Protein AF-A0A6P6RDQ2-F1 (afdb_monomer_lite)

pLDDT: mean 84.42, std 18.78, range [29.44, 98.62]

InterPro domains:
  IPR000048 IQ motif, EF-hand binding site [PF00612] (261-278)
  IPR000048 IQ motif, EF-hand binding site [SM00015] (259-281)
  IPR042618 Dynein regulatory complex protein 9 [PTHR14871] (21-301)

Secondary structure (DSSP, 8-state):
--SSHHHHHHHHHHHHHHHHHHHHHHT-HHHHHHHHHHHHHHHHHHHHHHHHHHHHS--HHHHHHHHHHHHHHHHHHHHHHHHHHHHHHHHHHHHHHHHHHHHHHHHHHHHHHHHHHHHHHHHHHHHHHHHHHHHHHHHHHHHHHHHHHHHHHHHHHHHHHHHHHHHHHHHHHHHHHHHHHHHHHHHHHHHHHHHHHHHHHHHHHHHHHHHHHHHHHHHHHHHHHHHHHHHHHHHHHHHHHHHHHHHHHHHHHHHHHHHHHHHHHHHHHHHHHHHHHTT----------------------

Foldseek 3Di:
DPDPPVVVVVVVVVVVVVVVVVVVVCPDPVNVVVVVVVVVLVVVLVVVQVCCCVPPVDNVSNVVSVVVVVVVVVVVVVVVVVVVVVVVVVVVVVVVVVVVVVVVVVVVVVVVVVVVVVVVVVVVCVVVVVVVVVVVVVVVVVVVVVVVVVVVVVVVVVVVVVVVVVVVVVVVVVVVVVVVVVVVVVVVVVVVVVVVVVVVVVVVVVVVVVVVVVVVVVVVVVVVVVVVVVVVVVVVVVVVVVVVVVVVVVVVVVVVVVVVVVVVVVVVVVVVVCCVVVVVDDDDDDDDDDDDDDDDDDDDD

Sequence (301 aa):
MAGSSFSDFTGELHQSQKQLSIQERLFTPDNLAKVQKDRQFVSDVINGLMVDLQEKNSFQSLFSAVEEQRKKKAQLLDIINREEEGRLRIKALQKELLDIHKQKTEECVRLEELVAYLRDQVQDIRVRSNRQGKFVNSCAEQLVCQGLKVNSQKEKELEDEVGILQERTEEEKNVHNELETFLKRQHANLQEKLQFWIQRYEKDMEKKEQEITALQNKRNVSQARIQELSKKCRDMQEVIIEDRTEKEHLRAQLEKEQKERDAATKIQAWWRGTLVRKGLGSPKKDKSKSKGGKKGKKKKK

Radius of gyration: 109.8 Å; chains: 1; bounding box: 174×71×303 Å

Structure (mmCIF, N/CA/C/O backbone):
data_AF-A0A6P6RDQ2-F1
#
_entry.id   AF-A0A6P6RDQ2-F1
#
loop_
_atom_site.group_PDB
_atom_site.id
_atom_site.type_symbol
_atom_site.label_atom_id
_atom_site.label_alt_id
_atom_site.label_comp_id
_atom_site.label_asym_id
_atom_site.label_entity_id
_atom_site.label_seq_id
_atom_site.pdbx_PDB_ins_code
_atom_site.Cartn_x
_atom_site.Cartn_y
_atom_site.Cartn_z
_atom_site.occupancy
_atom_site.B_iso_or_equiv
_atom_site.auth_seq_id
_atom_site.auth_comp_id
_atom_site.auth_asym_id
_atom_site.auth_atom_id
_atom_site.pdbx_PDB_model_num
ATOM 1 N N . MET A 1 1 ? -39.349 -35.139 134.439 1.00 51.69 1 MET A N 1
ATOM 2 C CA . MET A 1 1 ? -40.248 -34.027 134.826 1.00 51.69 1 MET A CA 1
ATOM 3 C C . MET A 1 1 ? -39.787 -32.777 134.079 1.00 51.69 1 MET A C 1
ATOM 5 O O . MET A 1 1 ? -38.584 -32.578 134.038 1.00 51.69 1 MET A O 1
ATOM 9 N N . ALA A 1 2 ? -40.714 -31.993 133.506 1.00 52.59 2 ALA A N 1
ATOM 10 C CA . ALA A 1 2 ? -40.523 -30.721 132.768 1.00 52.59 2 ALA A CA 1
ATOM 11 C C . ALA A 1 2 ? -40.389 -30.747 131.220 1.00 52.59 2 ALA A C 1
ATOM 13 O O . ALA A 1 2 ? -39.827 -29.821 130.650 1.00 52.59 2 ALA A O 1
ATOM 14 N N . GLY A 1 3 ? -40.944 -31.753 130.522 1.00 54.16 3 GLY A N 1
ATOM 15 C CA . GLY A 1 3 ? -40.964 -31.796 129.042 1.00 54.16 3 GLY A CA 1
ATOM 16 C C . GLY A 1 3 ? -42.338 -31.662 128.361 1.00 54.16 3 GLY A C 1
ATOM 17 O O . GLY A 1 3 ? -42.375 -31.331 127.184 1.00 54.16 3 GLY A O 1
ATOM 18 N N . SER A 1 4 ? -43.463 -31.885 129.060 1.00 55.62 4 SER A N 1
ATOM 19 C CA . SER A 1 4 ? -44.810 -31.856 128.444 1.00 55.62 4 SER A CA 1
ATOM 20 C C . SER A 1 4 ? -45.641 -30.608 128.766 1.00 55.62 4 SER A C 1
ATOM 22 O O . SER A 1 4 ? -46.695 -30.421 128.182 1.00 55.62 4 SER A O 1
ATOM 24 N N . SER A 1 5 ? -45.179 -29.725 129.658 1.00 57.06 5 SER A N 1
ATOM 25 C CA . SER A 1 5 ? -45.936 -28.521 130.051 1.00 57.06 5 SER A CA 1
ATOM 26 C C . SER A 1 5 ? -45.752 -27.330 129.096 1.00 57.06 5 SER A C 1
ATOM 28 O O . SER A 1 5 ? -46.504 -26.366 129.184 1.00 57.06 5 SER A O 1
ATOM 30 N N . PHE A 1 6 ? -44.752 -27.357 128.205 1.00 56.28 6 PHE A N 1
ATOM 31 C CA . PHE A 1 6 ? -44.416 -26.221 127.328 1.00 56.28 6 PHE A CA 1
ATOM 32 C C . PHE A 1 6 ? -45.023 -26.344 125.915 1.00 56.28 6 PHE A C 1
ATOM 34 O O . PHE A 1 6 ? -45.278 -25.340 125.247 1.00 56.28 6 PHE A O 1
ATOM 41 N N . SER A 1 7 ? -45.306 -27.572 125.464 1.00 58.78 7 SER A N 1
ATOM 42 C CA . SER A 1 7 ? -46.035 -27.841 124.215 1.00 58.78 7 SER A CA 1
ATOM 43 C C . SER A 1 7 ? -47.521 -27.487 124.319 1.00 58.78 7 SER A C 1
ATOM 45 O O . SER A 1 7 ? -48.082 -26.953 123.367 1.00 58.78 7 SER A O 1
ATOM 47 N N . ASP A 1 8 ? -48.138 -27.700 125.484 1.00 59.09 8 ASP A N 1
ATOM 48 C CA . ASP A 1 8 ? -49.543 -27.333 125.712 1.00 59.09 8 ASP A CA 1
ATOM 49 C C . ASP A 1 8 ? -49.728 -25.805 125.726 1.00 59.09 8 ASP A C 1
ATOM 51 O O . ASP A 1 8 ? -50.633 -25.279 125.081 1.00 59.09 8 ASP A O 1
ATOM 55 N N . PHE A 1 9 ? -48.790 -25.062 126.323 1.00 58.50 9 PHE A N 1
ATOM 56 C CA . PHE A 1 9 ? -48.846 -23.595 126.384 1.00 58.50 9 PHE A CA 1
ATOM 57 C C . PHE A 1 9 ? -48.678 -22.915 125.008 1.00 58.50 9 PHE A C 1
ATOM 59 O O . PHE A 1 9 ? -49.261 -21.867 124.731 1.00 58.50 9 PHE A O 1
ATOM 66 N N . THR A 1 10 ? -47.896 -23.515 124.106 1.00 61.25 10 THR A N 1
ATOM 67 C CA . THR A 1 10 ? -47.693 -22.995 122.740 1.00 61.25 10 THR A CA 1
ATOM 68 C C . THR A 1 10 ? -48.858 -23.327 121.801 1.00 61.25 10 THR A C 1
ATOM 70 O O . THR A 1 10 ? -49.176 -22.520 120.921 1.00 61.25 10 THR A O 1
ATOM 73 N N . GLY A 1 11 ? -49.539 -24.457 122.024 1.00 64.69 11 GLY A N 1
ATOM 74 C CA . GLY A 1 11 ? -50.805 -24.800 121.370 1.00 64.69 11 GLY A CA 1
ATOM 75 C C . GLY A 1 11 ? -51.948 -23.861 121.767 1.00 64.69 11 GLY A C 1
ATOM 76 O O . GLY A 1 11 ? -52.658 -23.359 120.892 1.00 64.69 11 GLY A O 1
ATOM 77 N N . GLU A 1 12 ? -52.067 -23.539 123.058 1.00 64.94 12 GLU A N 1
ATOM 78 C CA . GLU A 1 12 ? -53.056 -22.579 123.567 1.00 64.94 12 GLU A CA 1
ATOM 79 C C . GLU A 1 12 ? -52.831 -21.163 123.013 1.00 64.94 12 GLU A C 1
ATOM 81 O O . GLU A 1 12 ? -53.784 -20.510 122.584 1.00 64.94 12 GLU A O 1
ATOM 86 N N . LEU A 1 13 ? -51.577 -20.702 122.915 1.00 62.97 13 LEU A N 1
ATOM 87 C CA . LEU A 1 13 ? -51.250 -19.388 122.346 1.00 62.97 13 LEU A CA 1
ATOM 88 C C . LEU A 1 13 ? -51.614 -19.287 120.851 1.00 62.97 13 LEU A C 1
ATOM 90 O O . LEU A 1 13 ? -52.208 -18.296 120.424 1.00 62.97 13 LEU A O 1
ATOM 94 N N . HIS A 1 14 ? -51.313 -20.320 120.052 1.00 60.84 14 HIS A N 1
ATOM 95 C CA . HIS A 1 14 ? -51.695 -20.368 118.633 1.00 60.84 14 HIS A CA 1
ATOM 96 C C . HIS A 1 14 ? -53.212 -20.431 118.447 1.00 60.84 14 HIS A C 1
ATOM 98 O O . HIS A 1 14 ? -53.744 -19.809 117.527 1.00 60.84 14 HIS A O 1
ATOM 104 N N . GLN A 1 15 ? -53.922 -21.153 119.315 1.00 64.00 15 GLN A N 1
ATOM 105 C CA . GLN A 1 15 ? -55.381 -21.206 119.297 1.00 64.00 15 GLN A CA 1
ATOM 106 C C . GLN A 1 15 ? -55.986 -19.838 119.644 1.00 64.00 15 GLN A C 1
ATOM 108 O O . GLN A 1 15 ? -56.902 -19.389 118.955 1.00 64.00 15 GLN A O 1
ATOM 113 N N . SER A 1 16 ? -55.401 -19.134 120.613 1.00 64.25 16 SER A N 1
ATOM 114 C CA . SER A 1 16 ? -55.794 -17.778 121.011 1.00 64.25 16 SER A CA 1
ATOM 115 C C . SER A 1 16 ? -55.519 -16.737 119.913 1.00 64.25 16 SER A C 1
ATOM 117 O O . SER A 1 16 ? -56.368 -15.906 119.602 1.00 64.25 16 SER A O 1
ATOM 119 N N . GLN A 1 17 ? -54.383 -16.826 119.213 1.00 62.66 17 GLN A N 1
ATOM 120 C CA . GLN A 1 17 ? -54.054 -15.932 118.093 1.00 62.66 17 GLN A CA 1
ATOM 121 C C . GLN A 1 17 ? -54.927 -16.192 116.850 1.00 62.66 17 GLN A C 1
ATOM 123 O O . GLN A 1 17 ? -55.337 -15.266 116.141 1.00 62.66 17 GLN A O 1
ATOM 128 N N . LYS A 1 18 ? -55.287 -17.458 116.599 1.00 63.16 18 LYS A N 1
ATOM 129 C CA . LYS A 1 18 ? -56.268 -17.825 115.567 1.00 63.16 18 LYS A CA 1
ATOM 130 C C . LYS A 1 18 ? -57.661 -17.296 115.922 1.00 63.16 18 LYS A C 1
ATOM 132 O O . LYS A 1 18 ? -58.360 -16.811 115.043 1.00 63.16 18 LYS A O 1
ATOM 137 N N . GLN A 1 19 ? -58.044 -17.328 117.196 1.00 61.28 19 GLN A N 1
ATOM 138 C CA . GLN A 1 19 ? -59.295 -16.728 117.668 1.00 61.28 19 GLN A CA 1
ATOM 139 C C . GLN A 1 19 ? -59.299 -15.197 117.533 1.00 61.28 19 GLN A C 1
ATOM 141 O O . GLN A 1 19 ? -60.288 -14.651 117.046 1.00 61.28 19 GLN A O 1
ATOM 146 N N . LEU A 1 20 ? -58.195 -14.516 117.855 1.00 60.16 20 LEU A N 1
ATOM 147 C CA . LEU A 1 20 ? -58.047 -13.064 117.680 1.00 60.16 20 LEU A CA 1
ATOM 148 C C . LEU A 1 20 ? -58.135 -12.641 116.209 1.00 60.16 20 LEU A C 1
ATOM 150 O O . LEU A 1 20 ? -58.894 -11.739 115.879 1.00 60.16 20 LEU A O 1
ATOM 154 N N . SER A 1 21 ? -57.449 -13.338 115.300 1.00 59.91 21 SER A N 1
ATOM 155 C CA . SER A 1 21 ? -57.526 -13.042 113.856 1.00 59.91 21 SER A CA 1
ATOM 156 C C . SER A 1 21 ? -58.909 -13.319 113.248 1.00 59.91 21 SER A C 1
ATOM 158 O O . SER A 1 21 ? -59.333 -12.647 112.303 1.00 59.91 21 SER A O 1
ATOM 160 N N . ILE A 1 22 ? -59.650 -14.288 113.799 1.00 61.69 22 ILE A N 1
ATOM 161 C CA . ILE A 1 22 ? -61.058 -14.514 113.455 1.00 61.69 22 ILE A CA 1
ATOM 162 C C . ILE A 1 22 ? -61.919 -13.362 113.985 1.00 61.69 22 ILE A C 1
ATOM 164 O O . ILE A 1 22 ? -62.750 -12.850 113.238 1.00 61.69 22 ILE A O 1
ATOM 168 N N . GLN A 1 23 ? -61.699 -12.910 115.223 1.00 61.53 23 GLN A N 1
ATOM 169 C CA . GLN A 1 23 ? -62.390 -11.741 115.771 1.00 61.53 23 GLN A CA 1
ATOM 170 C C . GLN A 1 23 ? -62.112 -10.478 114.945 1.00 61.53 23 GLN A C 1
ATOM 172 O O . GLN A 1 23 ? -63.054 -9.805 114.541 1.00 61.53 23 GLN A O 1
ATOM 177 N N . GLU A 1 24 ? -60.860 -10.189 114.600 1.00 61.62 24 GLU A N 1
ATOM 178 C CA . GLU A 1 24 ? -60.485 -9.022 113.790 1.00 61.62 24 GLU A CA 1
ATOM 179 C C . GLU A 1 24 ? -61.154 -9.026 112.408 1.00 61.62 24 GLU A C 1
ATOM 181 O O . GLU A 1 24 ? -61.639 -7.992 111.948 1.00 61.62 24 GLU A O 1
ATOM 186 N N . ARG A 1 25 ? -61.269 -10.194 111.758 1.00 61.38 25 ARG A N 1
ATOM 187 C CA . ARG A 1 25 ? -62.019 -10.327 110.496 1.00 61.38 25 ARG A CA 1
ATOM 188 C C . ARG A 1 25 ? -63.518 -10.098 110.674 1.00 61.38 25 ARG A C 1
ATOM 190 O O . ARG A 1 25 ? -64.147 -9.520 109.787 1.00 61.38 25 ARG A O 1
ATOM 197 N N . LEU A 1 26 ? -64.098 -10.535 111.791 1.00 60.88 26 LEU A N 1
ATOM 198 C CA . LEU A 1 26 ? -65.519 -10.342 112.095 1.00 60.88 26 LEU A CA 1
ATOM 199 C C . LEU A 1 26 ? -65.862 -8.868 112.377 1.00 60.88 26 LEU A C 1
ATOM 201 O O . LEU A 1 26 ? -66.973 -8.448 112.063 1.00 60.88 26 LEU A O 1
ATOM 205 N N . PHE A 1 27 ? -64.910 -8.076 112.883 1.00 63.00 27 PHE A N 1
ATOM 206 C CA . PHE A 1 27 ? -65.090 -6.657 113.226 1.00 63.00 27 PHE A CA 1
ATOM 207 C C . PHE A 1 27 ? -64.575 -5.666 112.169 1.00 63.00 27 PHE A C 1
ATOM 209 O O . PHE A 1 27 ? -64.337 -4.498 112.474 1.00 63.00 27 PHE A O 1
ATOM 216 N N . THR A 1 28 ? -64.425 -6.082 110.909 1.00 74.00 28 THR A N 1
ATOM 217 C CA . THR A 1 28 ? -64.143 -5.117 109.834 1.00 74.00 28 THR A CA 1
ATOM 218 C C . THR A 1 28 ? -65.355 -4.201 109.604 1.00 74.00 28 THR A C 1
ATOM 220 O O . THR A 1 28 ? -66.497 -4.667 109.679 1.00 74.00 28 THR A O 1
ATOM 223 N N . PRO A 1 29 ? -65.150 -2.900 109.317 1.00 71.00 29 PRO A N 1
ATOM 224 C CA . PRO A 1 29 ? -66.244 -1.943 109.129 1.00 71.00 29 PRO A CA 1
ATOM 225 C C . PRO A 1 29 ? -67.216 -2.365 108.016 1.00 71.00 29 PRO A C 1
ATOM 227 O O . PRO A 1 29 ? -68.418 -2.152 108.153 1.00 71.00 29 PRO A O 1
ATOM 230 N N . ASP A 1 30 ? -66.732 -3.049 106.975 1.00 72.06 30 ASP A N 1
ATOM 231 C CA . ASP A 1 30 ? -67.571 -3.605 105.907 1.00 72.06 30 ASP A CA 1
ATOM 232 C C . ASP A 1 30 ? -68.436 -4.781 106.377 1.00 72.06 30 ASP A C 1
ATOM 234 O O . ASP A 1 30 ? -69.616 -4.861 106.026 1.00 72.06 30 ASP A O 1
ATOM 238 N N . ASN A 1 31 ? -67.894 -5.675 107.213 1.00 76.44 31 ASN A N 1
ATOM 239 C CA . ASN A 1 31 ? -68.664 -6.780 107.785 1.00 76.44 31 ASN A CA 1
ATOM 240 C C . ASN A 1 31 ? -69.699 -6.272 108.791 1.00 76.44 31 ASN A C 1
ATOM 242 O O . ASN A 1 31 ? -70.841 -6.724 108.763 1.00 76.44 31 ASN A O 1
ATOM 246 N N . LEU A 1 32 ? -69.345 -5.283 109.615 1.00 78.19 32 LEU A N 1
ATOM 247 C CA . LEU A 1 32 ? -70.279 -4.595 110.510 1.00 78.19 32 LEU A CA 1
ATOM 248 C C . LEU A 1 32 ? -71.390 -3.881 109.723 1.00 78.19 32 LEU A C 1
ATOM 250 O O . LEU A 1 32 ? -72.565 -4.020 110.061 1.00 78.19 32 LEU A O 1
ATOM 254 N N . ALA A 1 33 ? -71.052 -3.184 108.633 1.00 79.50 33 ALA A N 1
ATOM 255 C CA . ALA A 1 33 ? -72.026 -2.534 107.756 1.00 79.50 33 ALA A CA 1
ATOM 256 C C . ALA A 1 33 ? -72.939 -3.545 107.046 1.00 79.50 33 ALA A C 1
ATOM 258 O O . ALA A 1 33 ? -74.139 -3.305 106.911 1.00 79.50 33 ALA A O 1
ATOM 259 N N . LYS A 1 34 ? -72.399 -4.691 106.615 1.00 84.00 34 LYS A N 1
ATOM 260 C CA . LYS A 1 34 ? -73.178 -5.797 106.050 1.00 84.00 34 LYS A CA 1
ATOM 261 C C . LYS A 1 34 ? -74.125 -6.395 107.088 1.00 84.00 34 LYS A C 1
ATOM 263 O 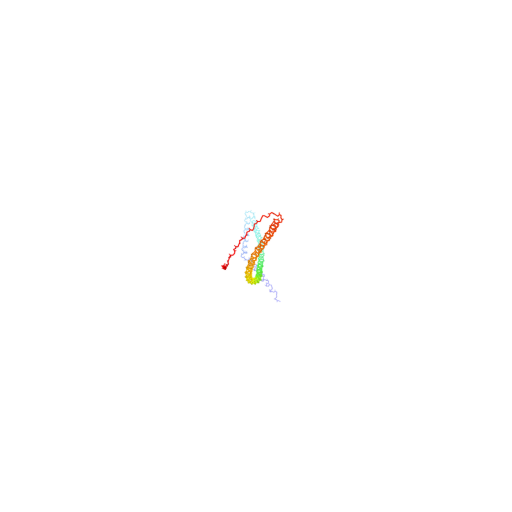O . LYS A 1 34 ? -75.303 -6.538 106.796 1.00 84.00 34 LYS A O 1
ATOM 268 N N . VAL A 1 35 ? -73.646 -6.687 108.296 1.00 82.38 35 VAL A N 1
ATOM 269 C CA . VAL A 1 35 ? -74.471 -7.227 109.391 1.00 82.38 35 VAL A CA 1
ATOM 270 C C . VAL A 1 35 ? -75.576 -6.244 109.780 1.00 82.38 35 VAL A C 1
ATOM 272 O O . VAL A 1 35 ? -76.710 -6.663 109.990 1.00 82.38 35 VAL A O 1
ATOM 275 N N . GLN A 1 36 ? -75.290 -4.939 109.814 1.00 83.31 36 GLN A N 1
ATOM 276 C CA . GLN A 1 36 ? -76.304 -3.916 110.070 1.00 83.31 36 GLN A CA 1
ATOM 277 C C . GLN A 1 36 ? -77.348 -3.846 108.944 1.00 83.31 36 GLN A C 1
ATOM 279 O O . GLN A 1 36 ? -78.538 -3.745 109.235 1.00 83.31 36 GLN A O 1
ATOM 284 N N . LYS A 1 37 ? -76.934 -3.947 107.673 1.00 83.81 37 LYS A N 1
ATOM 285 C CA . LYS A 1 37 ? -77.850 -4.023 106.518 1.00 83.81 37 LYS A CA 1
ATOM 286 C C . LYS A 1 37 ? -78.691 -5.299 106.533 1.00 83.81 37 LYS A C 1
ATOM 288 O O . LYS A 1 37 ? -79.891 -5.218 106.309 1.00 83.81 37 LYS A O 1
ATOM 293 N N . ASP A 1 38 ? -78.087 -6.445 106.838 1.00 83.50 38 ASP A N 1
ATOM 294 C CA . ASP A 1 38 ? -78.770 -7.737 106.947 1.00 83.50 38 ASP A CA 1
ATOM 295 C C . ASP A 1 38 ? -79.785 -7.703 108.108 1.00 83.50 38 ASP A C 1
ATOM 297 O O . ASP A 1 38 ? -80.920 -8.150 107.958 1.00 83.50 38 ASP A O 1
ATOM 301 N N . ARG A 1 39 ? -79.420 -7.095 109.248 1.00 82.62 39 ARG A N 1
ATOM 302 C CA . ARG A 1 39 ? -80.319 -6.880 110.394 1.00 82.62 39 ARG A CA 1
ATOM 303 C C .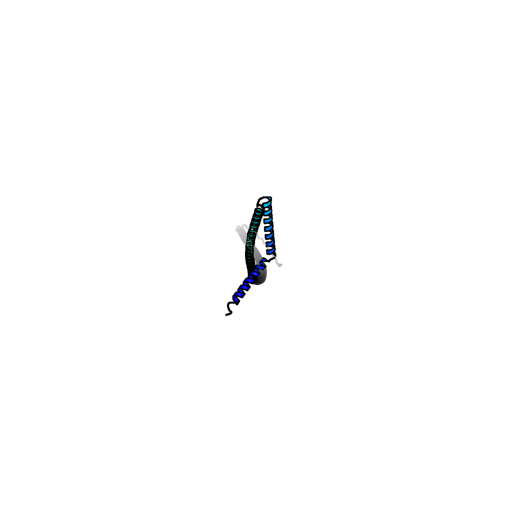 ARG A 1 39 ? -81.478 -5.951 110.045 1.00 82.62 39 ARG A C 1
ATOM 305 O O . ARG A 1 39 ? -82.612 -6.258 110.405 1.00 82.62 39 ARG A O 1
ATOM 312 N N . GLN A 1 40 ? -81.203 -4.837 109.367 1.00 83.31 40 GLN A N 1
ATOM 313 C CA . GLN A 1 40 ? -82.237 -3.901 108.933 1.00 83.31 40 GLN A CA 1
ATOM 314 C C . GLN A 1 40 ? -83.185 -4.574 107.937 1.00 83.31 40 GLN A C 1
ATOM 316 O O . GLN A 1 40 ? -84.387 -4.535 108.139 1.00 83.31 40 GLN A O 1
ATOM 321 N N . PHE A 1 41 ? -82.653 -5.303 106.955 1.00 84.31 41 PHE A N 1
ATOM 322 C CA . PHE A 1 41 ? -83.440 -6.076 105.996 1.00 84.31 41 PHE A CA 1
ATOM 323 C C . PHE A 1 41 ? -84.349 -7.106 106.680 1.00 84.31 41 PHE A C 1
ATOM 325 O O . PHE A 1 41 ? -85.534 -7.174 106.374 1.00 84.31 41 PHE A O 1
ATOM 332 N N . VAL A 1 42 ? -83.831 -7.883 107.638 1.00 83.25 42 VAL A N 1
ATOM 333 C CA . VAL A 1 42 ? -84.648 -8.843 108.401 1.00 83.25 42 VAL A CA 1
ATOM 334 C C . VAL A 1 42 ? -85.718 -8.119 109.219 1.00 83.25 42 VAL A C 1
ATOM 336 O O . VAL A 1 42 ? -86.860 -8.568 109.243 1.00 83.25 42 VAL A O 1
ATOM 339 N N . SER A 1 43 ? -85.382 -6.988 109.845 1.00 83.06 43 SER A N 1
ATOM 340 C CA . SER A 1 43 ? -86.357 -6.160 110.561 1.00 83.06 43 SER A CA 1
ATOM 341 C C . SER A 1 43 ? -87.450 -5.632 109.630 1.00 83.06 43 SER A C 1
ATOM 343 O O . SER A 1 43 ? -88.622 -5.698 109.984 1.00 83.06 43 SER A O 1
ATOM 345 N N . ASP A 1 44 ? -87.092 -5.147 108.442 1.00 81.50 44 ASP A N 1
ATOM 346 C CA . ASP A 1 44 ? -88.024 -4.606 107.450 1.00 81.50 44 ASP A CA 1
ATOM 347 C C . ASP A 1 44 ? -88.940 -5.708 106.893 1.00 81.50 44 ASP A C 1
ATOM 349 O O . ASP A 1 44 ? -90.143 -5.500 106.743 1.00 81.50 44 ASP A O 1
ATOM 353 N N . VAL A 1 45 ? -88.405 -6.914 106.667 1.00 82.62 45 VAL A N 1
ATOM 354 C CA . VAL A 1 45 ? -89.174 -8.094 106.235 1.00 82.62 45 VAL A CA 1
ATOM 355 C C . VAL A 1 45 ? -90.119 -8.588 107.334 1.00 82.62 45 VAL A C 1
ATOM 357 O O . VAL A 1 45 ? -91.269 -8.907 107.040 1.00 82.62 45 VAL A O 1
ATOM 360 N N . ILE A 1 46 ? -89.674 -8.637 108.596 1.00 81.50 46 ILE A N 1
ATOM 361 C CA . ILE A 1 46 ? -90.515 -9.039 109.738 1.00 81.50 46 ILE A CA 1
ATOM 362 C C . ILE A 1 46 ? -91.626 -8.014 109.976 1.00 81.50 46 ILE A C 1
ATOM 364 O O . ILE A 1 46 ? -92.775 -8.404 110.170 1.00 81.50 46 ILE A O 1
ATOM 368 N N . ASN A 1 47 ? -91.310 -6.719 109.917 1.00 79.94 47 ASN A N 1
ATOM 369 C CA . ASN A 1 47 ? -92.300 -5.655 110.060 1.00 79.94 47 ASN A CA 1
ATOM 370 C C . ASN A 1 47 ? -93.317 -5.688 108.907 1.00 79.94 47 ASN A C 1
ATOM 372 O O . ASN A 1 47 ? -94.517 -5.614 109.157 1.00 79.94 47 ASN A O 1
ATOM 376 N N . GLY A 1 48 ? -92.865 -5.880 107.661 1.00 78.12 48 GLY A N 1
ATOM 377 C CA . GLY A 1 48 ? -93.749 -6.053 106.502 1.00 78.12 48 GLY A CA 1
ATOM 378 C C . GLY A 1 48 ? -94.660 -7.282 106.615 1.00 78.12 48 GLY A C 1
ATOM 379 O O . GLY A 1 48 ? -95.849 -7.196 106.311 1.00 78.12 48 GLY A O 1
ATOM 380 N N . LEU A 1 49 ? -94.137 -8.398 107.134 1.00 79.00 49 LEU A N 1
ATOM 381 C CA . LEU A 1 49 ? -94.909 -9.612 107.411 1.00 79.00 49 LEU A CA 1
ATOM 382 C C . LEU A 1 49 ? -95.927 -9.407 108.543 1.00 79.00 49 LEU A C 1
ATOM 384 O O . LEU A 1 49 ? -97.049 -9.895 108.450 1.00 79.00 49 LEU A O 1
ATOM 388 N N . MET A 1 50 ? -95.557 -8.679 109.599 1.00 72.56 50 MET A N 1
ATOM 389 C CA . MET A 1 50 ? -96.447 -8.369 110.719 1.00 72.56 50 MET A CA 1
ATOM 390 C C . MET A 1 50 ? -97.623 -7.494 110.270 1.00 72.56 50 MET A C 1
ATOM 392 O O . MET A 1 50 ? -98.761 -7.787 110.631 1.00 72.56 50 MET A O 1
ATOM 396 N N . VAL A 1 51 ? -97.364 -6.488 109.427 1.00 76.62 51 VAL A N 1
ATOM 397 C CA . VAL A 1 51 ? -98.402 -5.640 108.819 1.00 76.62 51 VAL A CA 1
ATOM 398 C C . VAL A 1 51 ? -99.317 -6.458 107.901 1.00 76.62 51 VAL A C 1
ATOM 400 O O . VAL A 1 51 ? -100.536 -6.396 108.037 1.00 76.62 51 VAL A O 1
ATOM 403 N N . ASP A 1 52 ? -98.766 -7.289 107.013 1.00 75.88 52 ASP A N 1
ATOM 404 C CA . ASP A 1 52 ? -99.583 -8.107 106.104 1.00 75.88 52 ASP A CA 1
ATOM 405 C C . ASP A 1 52 ? -100.426 -9.174 106.832 1.00 75.88 52 ASP A C 1
ATOM 407 O O . ASP A 1 52 ? -101.532 -9.503 106.389 1.00 75.88 52 ASP A O 1
ATOM 411 N N . LEU A 1 53 ? -99.944 -9.684 107.969 1.00 73.81 53 LEU A N 1
ATOM 412 C CA . LEU A 1 53 ? -100.694 -10.581 108.848 1.00 73.81 53 LEU A CA 1
ATOM 413 C C . LEU A 1 53 ? -101.825 -9.858 109.585 1.00 73.81 53 LEU A C 1
ATOM 415 O O . LEU A 1 53 ? -102.931 -10.386 109.654 1.00 73.81 53 LEU A O 1
ATOM 419 N N . GLN A 1 54 ? -101.556 -8.665 110.123 1.00 73.00 54 GLN A N 1
ATOM 420 C CA . GLN A 1 54 ? -10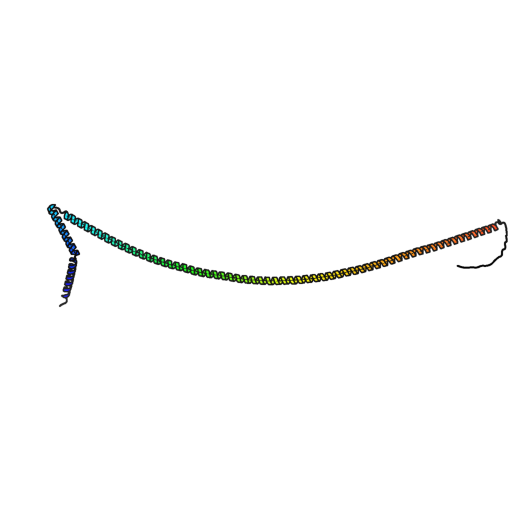2.530 -7.887 110.893 1.00 73.00 54 GLN A CA 1
ATOM 421 C C . GLN A 1 54 ? -103.631 -7.280 110.020 1.00 73.00 54 GLN A C 1
ATOM 423 O O . GLN A 1 54 ? -104.785 -7.235 110.440 1.00 73.00 54 GLN A O 1
ATOM 428 N N . GLU A 1 55 ? -103.295 -6.823 108.814 1.00 72.56 55 GLU A N 1
ATOM 429 C CA . GLU A 1 55 ? -104.231 -6.084 107.962 1.00 72.56 55 GLU A CA 1
ATOM 430 C C . GLU A 1 55 ? -104.900 -6.953 106.892 1.00 72.56 55 GLU A C 1
ATOM 432 O O . GLU A 1 55 ? -106.033 -6.678 106.496 1.00 72.56 55 GLU A O 1
ATOM 437 N N . LYS A 1 56 ? -104.214 -7.986 106.385 1.00 67.44 56 LYS A N 1
ATOM 438 C CA . LYS A 1 56 ? -104.632 -8.709 105.169 1.00 67.44 56 LYS A CA 1
ATOM 439 C C . LYS A 1 56 ? -104.700 -10.231 105.333 1.00 67.44 56 LYS A C 1
ATOM 441 O O . LYS A 1 56 ? -105.045 -10.901 104.361 1.00 67.44 56 LYS A O 1
ATOM 446 N N . ASN A 1 57 ? -104.372 -10.786 106.511 1.00 70.56 57 ASN A N 1
ATOM 447 C CA . ASN A 1 57 ? -104.226 -12.235 106.751 1.00 70.56 57 ASN A CA 1
ATOM 448 C C . ASN A 1 57 ? -103.390 -12.942 105.656 1.00 70.56 57 ASN A C 1
ATOM 450 O O . ASN A 1 57 ? -103.735 -14.031 105.194 1.00 70.56 57 ASN A O 1
ATOM 454 N N . SER A 1 58 ? -102.310 -12.307 105.189 1.00 72.88 58 SER A N 1
ATOM 455 C CA . SER A 1 58 ? -101.532 -12.762 104.029 1.00 72.88 58 SER A CA 1
ATOM 456 C C . SER A 1 58 ? -100.021 -12.716 104.286 1.00 72.88 58 SER A C 1
ATOM 458 O O . SER A 1 58 ? -99.560 -12.056 105.208 1.00 72.88 58 SER A O 1
ATOM 460 N N . PHE A 1 59 ? -99.240 -13.417 103.457 1.00 74.81 59 PHE A N 1
ATOM 461 C CA . PHE A 1 59 ? -97.774 -13.539 103.565 1.00 74.81 59 PHE A CA 1
ATOM 462 C C . PHE A 1 59 ? -97.036 -13.053 102.298 1.00 74.81 59 PHE A C 1
ATOM 464 O O . PHE A 1 59 ? -95.908 -13.469 102.017 1.00 74.81 59 PHE A O 1
ATOM 471 N N . GLN A 1 60 ? -97.684 -12.212 101.487 1.00 77.00 60 GLN A N 1
ATOM 472 C CA . GLN A 1 60 ? -97.182 -11.805 100.167 1.00 77.00 60 GLN A CA 1
ATOM 473 C C . GLN A 1 60 ? -95.917 -10.934 100.236 1.00 77.00 60 GLN A C 1
ATOM 475 O O . GLN A 1 60 ? -95.037 -11.109 99.392 1.00 77.00 60 GLN A O 1
ATOM 480 N N . SER A 1 61 ? -95.759 -10.062 101.242 1.00 76.19 61 SER A N 1
ATOM 481 C CA . SER A 1 61 ? -94.516 -9.291 101.446 1.00 76.19 61 SER A CA 1
ATOM 482 C C . SER A 1 61 ? -93.280 -10.177 101.604 1.00 76.19 61 SER A C 1
ATOM 484 O O . SER A 1 61 ? -92.267 -9.931 100.948 1.00 76.19 61 SER A O 1
ATOM 486 N N . LEU A 1 62 ? -93.361 -11.248 102.403 1.00 80.69 62 LEU A N 1
ATOM 487 C CA . LEU A 1 62 ? -92.266 -12.208 102.567 1.00 80.69 62 LEU A CA 1
ATOM 488 C C . LEU A 1 62 ? -91.969 -12.947 101.257 1.00 80.69 62 LEU A C 1
ATOM 490 O O . LEU A 1 62 ? -90.806 -13.087 100.883 1.00 80.69 62 LEU A O 1
ATOM 494 N N . PHE A 1 63 ? -93.003 -13.400 100.544 1.00 81.75 63 PHE A N 1
ATOM 495 C CA . PHE A 1 63 ? -92.827 -14.092 99.266 1.00 81.75 63 PHE A CA 1
ATOM 496 C C . PHE A 1 63 ? -92.164 -13.187 98.215 1.00 81.75 63 PHE A C 1
ATOM 498 O O . PHE A 1 63 ? -91.210 -13.603 97.558 1.00 81.75 63 PHE A O 1
ATOM 505 N N . SER A 1 64 ? -92.597 -11.926 98.117 1.00 81.94 64 SER A N 1
ATOM 506 C CA . SER A 1 64 ? -91.999 -10.925 97.228 1.00 81.94 64 SER A CA 1
ATOM 507 C C . SER A 1 64 ? -90.546 -10.618 97.602 1.00 81.94 64 SER A C 1
ATOM 509 O O . SER A 1 64 ? -89.692 -10.591 96.719 1.00 81.94 64 SER A O 1
ATOM 511 N N . ALA A 1 65 ? -90.234 -10.453 98.894 1.00 82.31 65 ALA A N 1
ATOM 512 C CA . ALA A 1 65 ? -88.866 -10.215 99.363 1.00 82.31 65 ALA A CA 1
ATOM 513 C C . ALA A 1 65 ? -87.935 -11.412 99.082 1.00 82.31 65 ALA A C 1
ATOM 515 O O . ALA A 1 65 ? -86.785 -11.228 98.679 1.00 82.31 65 ALA A O 1
ATOM 516 N N . VAL A 1 66 ? -88.428 -12.647 99.238 1.00 84.94 66 VAL A N 1
ATOM 517 C CA . VAL A 1 66 ? -87.679 -13.874 98.918 1.00 84.94 66 VAL A CA 1
ATOM 518 C C . VAL A 1 66 ? -87.460 -14.023 97.411 1.00 84.94 66 VAL A C 1
ATOM 520 O O . VAL A 1 66 ? -86.348 -14.346 96.994 1.00 84.94 66 VAL A O 1
ATOM 523 N N . GLU A 1 67 ? -88.474 -13.773 96.581 1.00 85.81 67 GLU A N 1
ATOM 524 C CA . GLU A 1 67 ? -88.343 -13.811 95.118 1.00 85.81 67 GLU A CA 1
ATOM 525 C C . GLU A 1 67 ? -87.420 -12.706 94.592 1.00 85.81 67 GLU A C 1
ATOM 527 O O . GLU A 1 67 ? -86.586 -12.954 93.721 1.00 85.81 67 GLU A O 1
ATOM 532 N N . GLU A 1 68 ? -87.481 -11.502 95.159 1.00 85.69 68 GLU A N 1
ATOM 533 C CA . GLU A 1 68 ? -86.548 -10.427 94.830 1.00 85.69 68 GLU A CA 1
ATOM 534 C C . GLU A 1 68 ? -85.111 -10.798 95.223 1.00 85.69 68 GLU A C 1
ATOM 536 O O . GLU A 1 68 ? -84.182 -10.594 94.438 1.00 85.69 68 GLU A O 1
ATOM 541 N N . GLN A 1 69 ? -84.914 -11.433 96.383 1.00 85.31 69 GLN A N 1
ATOM 542 C CA . GLN A 1 69 ? -83.598 -11.912 96.804 1.00 85.31 69 GLN A CA 1
ATOM 543 C C . GLN A 1 69 ? -83.088 -13.071 95.933 1.00 85.31 69 GLN A C 1
ATOM 545 O O . GLN A 1 69 ? -81.894 -13.138 95.626 1.00 85.31 69 GLN A O 1
ATOM 550 N N . ARG A 1 70 ? -83.978 -13.957 95.468 1.00 87.38 70 ARG A N 1
ATOM 551 C CA . ARG A 1 70 ? -83.656 -15.000 94.480 1.00 87.38 70 ARG A CA 1
ATOM 552 C C . ARG A 1 70 ? -83.259 -14.400 93.133 1.00 87.38 70 ARG A C 1
ATOM 554 O O . ARG A 1 70 ? -82.245 -14.819 92.579 1.00 87.38 70 ARG A O 1
ATOM 561 N N . LYS A 1 71 ? -83.986 -13.393 92.638 1.00 90.44 71 LYS A N 1
ATOM 562 C CA . LYS A 1 71 ? -83.646 -12.660 91.405 1.00 90.44 71 LYS A CA 1
ATOM 563 C C . LYS A 1 71 ? -82.304 -11.943 91.524 1.00 90.44 71 LYS A C 1
ATOM 565 O O . LYS A 1 71 ? -81.468 -12.104 90.641 1.00 90.44 71 LYS A O 1
ATOM 570 N N . LYS A 1 72 ? -82.054 -11.235 92.632 1.00 88.50 72 LYS A N 1
ATOM 571 C CA . LYS A 1 72 ? -80.758 -10.591 92.919 1.00 88.50 72 LYS A CA 1
ATOM 572 C C . LYS A 1 72 ? -79.618 -11.611 92.935 1.00 88.50 72 LYS A C 1
ATOM 574 O O . LYS A 1 72 ? -78.576 -11.377 92.329 1.00 88.50 72 LYS A O 1
ATOM 579 N N . LYS A 1 73 ? -79.823 -12.775 93.564 1.00 88.88 73 LYS A N 1
ATOM 580 C CA . LYS A 1 73 ? -78.838 -13.868 93.573 1.00 88.88 73 LYS A CA 1
ATOM 581 C C . LYS A 1 73 ? -78.588 -14.442 92.172 1.00 88.88 73 LYS A C 1
ATOM 583 O O . LYS A 1 73 ? -77.436 -14.676 91.823 1.00 88.88 73 LYS A O 1
ATOM 588 N N . ALA A 1 74 ? -79.632 -14.651 91.371 1.00 90.69 74 ALA A N 1
ATOM 589 C CA . ALA A 1 74 ? -79.501 -15.135 89.995 1.00 90.69 74 ALA A CA 1
ATOM 590 C C . ALA A 1 74 ? -78.765 -14.126 89.096 1.00 90.69 74 ALA A C 1
ATOM 592 O O . ALA A 1 74 ? -77.870 -14.516 88.354 1.00 90.69 74 ALA A O 1
ATOM 593 N N . GLN A 1 75 ? -79.075 -12.830 89.218 1.00 92.50 75 GLN A N 1
ATOM 594 C CA . GLN A 1 75 ? -78.372 -11.755 88.510 1.00 92.50 75 GLN A CA 1
ATOM 595 C C . GLN A 1 75 ? -76.892 -11.684 88.899 1.00 92.50 75 GLN A C 1
ATOM 597 O O . GLN A 1 75 ? -76.043 -11.551 88.026 1.00 92.50 75 GLN A O 1
ATOM 602 N N . LEU A 1 76 ? -76.566 -11.821 90.190 1.00 91.56 76 LEU A N 1
ATOM 603 C CA . LEU A 1 76 ? -75.177 -11.879 90.656 1.00 91.56 76 LEU A CA 1
ATOM 604 C C . LEU A 1 76 ? -74.414 -13.060 90.044 1.00 91.56 76 LEU A C 1
ATOM 606 O O . LEU A 1 76 ? -73.301 -12.868 89.567 1.00 91.56 76 LEU A O 1
ATOM 610 N N . LEU A 1 77 ? -75.007 -14.258 90.016 1.00 90.88 77 LEU A N 1
ATOM 611 C CA . LEU A 1 77 ? -74.383 -15.433 89.395 1.00 90.88 77 LEU A CA 1
ATOM 612 C C . LEU A 1 77 ? -74.170 -15.250 87.885 1.00 90.88 77 LEU A C 1
ATOM 614 O O . LEU A 1 77 ? -73.122 -15.616 87.366 1.00 90.88 77 LEU A O 1
ATOM 618 N N . ASP A 1 78 ? -75.128 -14.645 87.190 1.00 93.25 78 ASP A N 1
ATOM 619 C CA . ASP A 1 78 ? -75.033 -14.348 85.758 1.00 93.25 78 ASP A CA 1
ATOM 620 C C . ASP A 1 78 ? -73.954 -13.285 85.455 1.00 93.25 78 ASP A C 1
ATOM 622 O O . ASP A 1 78 ? -73.207 -13.403 84.485 1.00 93.25 78 ASP A O 1
ATOM 626 N N . ILE A 1 79 ? -73.802 -12.274 86.322 1.00 93.25 79 ILE A N 1
ATOM 627 C CA . ILE A 1 79 ? -72.696 -11.302 86.249 1.00 93.25 79 ILE A CA 1
ATOM 628 C C . ILE A 1 79 ? -71.346 -11.998 86.463 1.00 93.25 79 ILE A C 1
ATOM 630 O O . ILE A 1 79 ? -70.419 -11.741 85.698 1.00 93.25 79 ILE A O 1
ATOM 634 N N . ILE A 1 80 ? -71.239 -12.884 87.461 1.00 92.12 80 ILE A N 1
ATOM 635 C CA . ILE A 1 80 ? -70.008 -13.639 87.746 1.00 92.12 80 ILE A CA 1
ATOM 636 C C . ILE A 1 80 ? -69.622 -14.509 86.545 1.00 92.12 80 ILE A C 1
ATOM 638 O O . ILE A 1 80 ? -68.490 -14.425 86.080 1.00 92.12 80 ILE A O 1
ATOM 642 N N . ASN A 1 81 ? -70.565 -15.270 85.982 1.00 93.50 81 ASN A N 1
ATOM 643 C CA . ASN A 1 81 ? -70.299 -16.111 84.813 1.00 93.50 81 ASN A CA 1
ATOM 644 C C . ASN A 1 81 ? -69.847 -15.279 83.601 1.00 93.50 81 ASN A C 1
ATOM 646 O O . ASN A 1 81 ? -68.884 -15.641 82.926 1.00 93.50 81 ASN A O 1
ATOM 650 N N . ARG A 1 82 ? -70.493 -14.133 83.332 1.00 93.75 82 ARG A N 1
ATOM 651 C CA . ARG A 1 82 ? -70.068 -13.238 82.241 1.00 93.75 82 ARG A CA 1
ATOM 652 C C . ARG A 1 82 ? -68.690 -12.625 82.476 1.00 93.75 82 ARG A C 1
ATOM 654 O O . ARG A 1 82 ? -67.958 -12.432 81.506 1.00 93.75 82 ARG A O 1
ATOM 661 N N . GLU A 1 83 ? -68.338 -12.299 83.718 1.00 94.81 83 GLU A N 1
ATOM 662 C CA . GLU A 1 83 ? -66.998 -11.810 84.061 1.00 94.81 83 GLU A CA 1
ATOM 663 C C . GLU A 1 83 ? -65.952 -12.901 83.831 1.00 94.81 83 GLU A C 1
ATOM 665 O O . GLU A 1 83 ? -64.967 -12.639 83.141 1.00 94.81 83 GLU A O 1
ATOM 670 N N . GLU A 1 84 ? -66.201 -14.132 84.291 1.00 94.31 84 GLU A N 1
ATOM 671 C CA . GLU A 1 84 ? -65.291 -15.260 84.078 1.00 94.31 84 GLU A CA 1
ATOM 672 C C . GLU A 1 84 ? -65.097 -15.556 82.585 1.00 94.31 84 GLU A C 1
ATOM 674 O O . GLU A 1 84 ? -63.961 -15.677 82.115 1.00 94.31 84 GLU A O 1
ATOM 679 N N . GLU A 1 85 ? -66.180 -15.603 81.804 1.00 95.25 85 GLU A N 1
ATOM 680 C CA . GLU A 1 85 ? -66.109 -15.763 80.349 1.00 95.25 85 GLU A CA 1
ATOM 681 C C . GLU A 1 85 ? -65.373 -1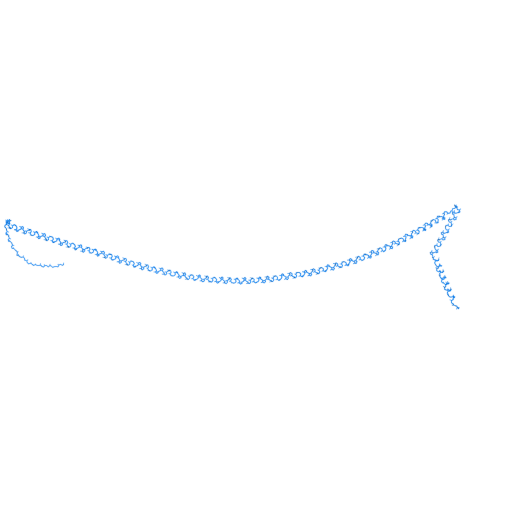4.604 79.665 1.00 95.25 85 GLU A C 1
ATOM 683 O O . GLU A 1 85 ? -64.585 -14.823 78.738 1.00 95.25 85 GLU A O 1
ATOM 688 N N . GLY A 1 86 ? -65.619 -13.367 80.104 1.00 95.19 86 GLY A N 1
ATOM 689 C CA . GLY A 1 86 ? -64.938 -12.174 79.609 1.00 95.19 86 GLY A CA 1
ATOM 690 C C . GLY A 1 86 ? -63.442 -12.223 79.905 1.00 95.19 86 GLY A C 1
ATOM 691 O O . GLY A 1 86 ? -62.622 -11.979 79.021 1.00 95.19 86 GLY A O 1
ATOM 692 N N . ARG A 1 87 ? -63.070 -12.635 81.116 1.00 95.44 87 ARG A N 1
ATOM 693 C CA . ARG A 1 87 ? -61.686 -12.815 81.556 1.00 95.44 87 ARG A CA 1
ATOM 694 C C . ARG A 1 87 ? -60.983 -13.926 80.779 1.00 95.44 87 ARG A C 1
ATOM 696 O O . ARG A 1 87 ? -59.814 -13.765 80.424 1.00 95.44 87 ARG A O 1
ATOM 703 N N . LEU A 1 88 ? -61.668 -15.030 80.475 1.00 95.75 88 LEU A N 1
ATOM 704 C CA . LEU A 1 88 ? -61.141 -16.083 79.600 1.00 95.75 88 LEU A CA 1
ATOM 705 C C . LEU A 1 88 ? -60.928 -15.573 78.169 1.00 95.75 88 LEU A C 1
ATOM 707 O O . LEU A 1 88 ? -59.859 -15.802 77.605 1.00 95.75 88 LEU A O 1
ATOM 711 N N . ARG A 1 89 ? -61.885 -14.819 77.612 1.00 95.44 89 ARG A N 1
ATOM 712 C CA . ARG A 1 89 ? -61.748 -14.178 76.292 1.00 95.44 89 ARG A CA 1
ATOM 713 C C . ARG A 1 89 ? -60.591 -13.185 76.243 1.00 95.44 89 ARG A C 1
ATOM 715 O O . ARG A 1 89 ? -59.804 -13.232 75.305 1.00 95.44 89 ARG A O 1
ATOM 722 N N . ILE A 1 90 ? -60.434 -12.338 77.260 1.00 96.06 90 ILE A N 1
ATOM 723 C CA . ILE A 1 90 ? -59.311 -11.394 77.353 1.00 96.06 90 ILE A CA 1
ATOM 724 C C . ILE A 1 90 ? -57.982 -12.151 77.377 1.00 96.06 90 ILE A C 1
ATOM 726 O O . ILE A 1 90 ? -57.070 -11.791 76.640 1.00 96.06 90 ILE A O 1
ATOM 730 N N . LYS A 1 91 ? -57.871 -13.228 78.167 1.00 96.38 91 LYS A N 1
ATOM 731 C CA . LYS A 1 91 ? -56.657 -14.059 78.194 1.00 96.38 91 LYS A CA 1
ATOM 732 C C . LYS A 1 91 ? -56.367 -14.720 76.845 1.00 96.38 91 LYS A C 1
ATOM 734 O O . LYS A 1 91 ? -55.209 -14.761 76.440 1.00 96.38 91 LYS A O 1
ATOM 739 N N . ALA A 1 92 ? -57.391 -15.230 76.159 1.00 96.19 92 ALA A N 1
ATOM 740 C CA . ALA A 1 92 ? -57.241 -15.824 74.831 1.00 96.19 92 ALA A CA 1
ATOM 741 C C . ALA A 1 92 ? -56.744 -14.787 73.810 1.00 96.19 92 ALA A C 1
ATOM 743 O O . ALA A 1 92 ? -55.732 -15.019 73.158 1.00 96.19 92 ALA A O 1
ATOM 744 N N . LEU A 1 93 ? -57.369 -13.607 73.766 1.00 96.69 93 LEU A N 1
ATOM 745 C CA . LEU A 1 93 ? -56.967 -12.508 72.882 1.00 96.69 93 LEU A CA 1
ATOM 746 C C . LEU A 1 93 ? -55.563 -11.979 73.200 1.00 96.69 93 LEU A C 1
ATOM 748 O O . LEU A 1 93 ? -54.796 -11.677 72.292 1.00 96.69 93 LEU A O 1
ATOM 752 N N . GLN A 1 94 ? -55.193 -11.886 74.480 1.00 96.19 94 GLN A N 1
ATOM 753 C CA . GLN A 1 94 ? -53.833 -11.515 74.883 1.00 96.19 94 GLN A CA 1
ATOM 754 C C . GLN A 1 94 ? -52.802 -12.527 74.381 1.00 96.19 94 GLN A C 1
ATOM 756 O O . GLN A 1 94 ? -51.733 -12.131 73.919 1.00 96.19 94 GLN A O 1
ATOM 761 N N . LYS A 1 95 ? -53.122 -13.824 74.443 1.00 96.81 95 LYS A N 1
ATOM 762 C CA . LYS A 1 95 ? -52.258 -14.876 73.906 1.00 96.81 95 LYS A CA 1
ATOM 763 C C . LYS A 1 95 ? -52.147 -14.782 72.382 1.00 96.81 95 LYS A C 1
ATOM 765 O O . LYS A 1 95 ? -51.034 -14.786 71.871 1.00 96.81 95 LYS A O 1
ATOM 770 N N . GLU A 1 96 ? -53.266 -14.623 71.677 1.00 96.69 96 GLU A N 1
ATOM 771 C CA . GLU A 1 96 ? -53.274 -14.450 70.218 1.00 96.69 96 GLU A CA 1
ATOM 772 C C . GLU A 1 96 ? -52.460 -13.226 69.781 1.00 96.69 96 GLU A C 1
ATOM 774 O O . GLU A 1 96 ? -51.670 -13.316 68.845 1.00 96.69 96 GLU A O 1
ATOM 779 N N . LEU A 1 97 ? -52.581 -12.096 70.485 1.00 96.56 97 LEU A N 1
ATOM 780 C CA . LEU A 1 97 ? -51.781 -10.901 70.209 1.00 96.56 97 LEU A CA 1
ATOM 781 C C . LEU A 1 97 ? -50.280 -11.148 70.387 1.00 96.56 97 LEU A C 1
ATOM 783 O O . LEU A 1 97 ? -49.490 -10.693 69.560 1.00 96.56 97 LEU A O 1
ATOM 787 N N . LEU A 1 98 ? -49.879 -11.865 71.440 1.00 97.19 98 LEU A N 1
ATOM 788 C CA . LEU A 1 98 ? -48.477 -12.223 71.664 1.00 97.19 98 LEU A CA 1
ATOM 789 C C . LEU A 1 98 ? -47.949 -13.157 70.571 1.00 97.19 98 LEU A C 1
ATOM 791 O O . LEU A 1 98 ? -46.847 -12.935 70.067 1.00 97.19 98 LEU A O 1
ATOM 795 N N . ASP A 1 99 ? -48.734 -14.160 70.179 1.00 96.94 99 ASP A N 1
ATOM 796 C CA . ASP A 1 99 ? -48.362 -15.112 69.130 1.00 96.94 99 ASP A CA 1
ATOM 797 C C . ASP A 1 99 ? -48.228 -14.407 67.768 1.00 96.94 99 ASP A C 1
ATOM 799 O O . ASP A 1 99 ? -47.224 -14.590 67.076 1.00 96.94 99 ASP A O 1
ATOM 803 N N . ILE A 1 100 ? -49.170 -13.520 67.418 1.00 97.31 100 ILE A N 1
ATOM 804 C CA . ILE A 1 100 ? -49.096 -12.692 66.202 1.00 97.31 100 ILE A CA 1
ATOM 805 C C . ILE A 1 100 ? -47.872 -11.779 66.247 1.00 97.31 100 ILE A C 1
ATOM 807 O O . ILE A 1 100 ? -47.151 -11.674 65.254 1.00 97.31 100 ILE A O 1
ATOM 811 N N . HIS A 1 101 ? -47.613 -11.120 67.379 1.00 96.94 101 HIS A N 1
ATOM 812 C CA . HIS A 1 101 ? -46.456 -10.242 67.516 1.00 96.94 101 HIS A CA 1
ATOM 813 C C . HIS A 1 101 ? -45.154 -11.021 67.313 1.00 96.94 101 HIS A C 1
ATOM 815 O O . HIS A 1 101 ? -44.296 -10.587 66.548 1.00 96.94 101 HIS A O 1
ATOM 821 N N . LYS A 1 102 ? -45.028 -12.202 67.931 1.00 97.25 102 LYS A N 1
ATOM 822 C CA . LYS A 1 102 ? -43.873 -13.085 67.755 1.00 97.25 102 LYS A CA 1
ATOM 823 C C . LYS A 1 102 ? -43.702 -13.501 66.291 1.00 97.25 102 LYS A C 1
ATOM 825 O O . LYS A 1 102 ? -42.625 -13.308 65.727 1.00 97.25 102 LYS A O 1
ATOM 830 N N . GLN A 1 103 ? -44.768 -13.980 65.652 1.00 97.19 103 GLN A N 1
ATOM 831 C CA . GLN A 1 103 ? -44.733 -14.387 64.247 1.00 97.19 103 GLN A CA 1
ATOM 832 C C . GLN A 1 103 ? -44.324 -13.225 63.330 1.00 97.19 103 GLN A C 1
ATOM 834 O O . GLN A 1 103 ? -43.521 -13.405 62.417 1.00 97.19 103 GLN A O 1
ATOM 839 N N . LYS A 1 104 ? -44.833 -12.014 63.589 1.00 97.00 104 LYS A N 1
ATOM 840 C CA . LYS A 1 104 ? -44.475 -10.818 62.819 1.00 97.00 104 LYS A CA 1
ATOM 841 C C . LYS A 1 104 ? -43.029 -10.396 63.039 1.00 97.00 104 LYS A C 1
ATOM 843 O O . LYS A 1 104 ? -42.370 -10.033 62.072 1.00 97.00 104 LYS A O 1
ATOM 848 N N . THR A 1 105 ? -42.511 -10.490 64.263 1.00 96.75 105 THR A N 1
ATOM 849 C CA . THR A 1 105 ? -41.091 -10.216 64.519 1.00 96.75 105 THR A CA 1
ATOM 850 C C . THR A 1 105 ? -40.176 -11.213 63.811 1.00 96.75 105 THR A C 1
ATOM 852 O O . THR A 1 105 ? -39.202 -10.796 63.192 1.00 96.75 105 THR A O 1
ATOM 855 N N . GLU A 1 106 ? -40.511 -12.506 63.820 1.00 97.06 106 GLU A N 1
ATOM 856 C CA . GLU A 1 106 ? -39.752 -13.539 63.101 1.00 97.06 106 GLU A CA 1
ATOM 857 C C . 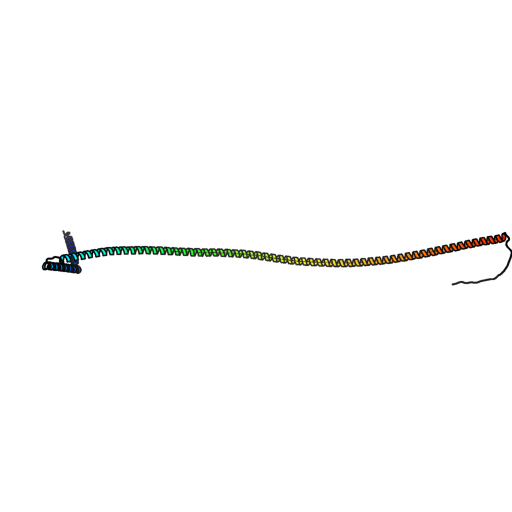GLU A 1 106 ? -39.798 -13.318 61.581 1.00 97.06 106 GLU A C 1
ATOM 859 O O . GLU A 1 106 ? -38.782 -13.433 60.897 1.00 97.06 106 GLU A O 1
ATOM 864 N N . GLU A 1 107 ? -40.963 -12.940 61.046 1.00 97.31 107 GLU A N 1
ATOM 865 C CA . GLU A 1 107 ? -41.123 -12.601 59.631 1.00 97.31 107 GLU A CA 1
ATOM 866 C C . GLU A 1 107 ? -40.300 -11.364 59.239 1.00 97.31 107 GLU A C 1
ATOM 868 O O . GLU A 1 107 ? -39.640 -11.391 58.198 1.00 97.31 107 GLU A O 1
ATOM 873 N N . CYS A 1 108 ? -40.282 -10.316 60.071 1.00 97.44 108 CYS A N 1
ATOM 874 C CA . CYS A 1 108 ? -39.442 -9.135 59.857 1.00 97.44 108 CYS A CA 1
ATOM 875 C C . CYS A 1 108 ? -37.957 -9.502 59.810 1.00 97.44 108 CYS A C 1
ATOM 877 O O . CYS A 1 108 ? -37.285 -9.128 58.853 1.00 97.44 108 CYS A O 1
ATOM 879 N N . VAL A 1 109 ? -37.465 -10.290 60.773 1.00 97.69 109 VAL A N 1
ATOM 880 C CA . VAL A 1 109 ? -36.061 -10.735 60.797 1.00 97.69 109 VAL A CA 1
ATOM 881 C C . VAL A 1 109 ? -35.722 -11.537 59.538 1.00 97.69 109 VAL A C 1
ATOM 883 O O . VAL A 1 109 ? -34.736 -11.245 58.866 1.00 97.69 109 VAL A O 1
ATOM 886 N N . ARG A 1 110 ? -36.581 -12.482 59.133 1.00 97.94 110 ARG A N 1
ATOM 887 C CA . ARG A 1 110 ? -36.380 -13.269 57.904 1.00 97.94 110 ARG A CA 1
ATOM 888 C C . ARG A 1 110 ? -36.328 -12.387 56.651 1.00 97.94 110 ARG A C 1
ATOM 890 O O . ARG A 1 110 ? -35.567 -12.659 55.721 1.00 97.94 110 ARG A O 1
ATOM 897 N N . LEU A 1 111 ? -37.173 -11.357 56.582 1.00 97.62 111 LEU A N 1
ATOM 898 C CA . LEU A 1 111 ? -37.176 -10.409 55.468 1.00 97.62 111 LEU A CA 1
ATOM 899 C C . LEU A 1 111 ? -35.926 -9.521 55.478 1.00 97.62 111 LEU A C 1
ATOM 901 O O . LEU A 1 111 ? -35.367 -9.272 54.413 1.00 97.62 111 LEU A O 1
ATOM 905 N N . GLU A 1 112 ? -35.458 -9.082 56.644 1.00 97.50 112 GLU A N 1
ATOM 906 C CA . GLU A 1 112 ? -34.216 -8.315 56.790 1.00 97.50 112 GLU A CA 1
ATOM 907 C C . GLU A 1 112 ? -32.990 -9.126 56.355 1.00 97.50 112 GLU A C 1
ATOM 909 O O . GLU A 1 112 ? -32.164 -8.623 55.588 1.00 97.50 112 GLU A O 1
ATOM 914 N N . GLU A 1 113 ? -32.910 -10.399 56.750 1.00 97.69 113 GLU A N 1
ATOM 915 C CA . GLU A 1 113 ? -31.872 -11.333 56.298 1.00 97.69 113 GLU A CA 1
ATOM 916 C C . GLU A 1 113 ? -31.905 -11.522 54.777 1.00 97.69 113 GLU A C 1
ATOM 918 O O . GLU A 1 113 ? -30.867 -11.464 54.113 1.00 97.69 113 GLU A O 1
ATOM 923 N N . LEU A 1 114 ? -33.100 -11.683 54.195 1.00 98.06 114 LEU A N 1
ATOM 924 C CA . LEU A 1 114 ? -33.257 -11.793 52.745 1.00 98.06 114 LEU A CA 1
ATOM 925 C C . LEU A 1 114 ? -32.823 -10.508 52.027 1.00 98.06 114 LEU A C 1
ATOM 927 O O . LEU A 1 114 ? -32.167 -10.573 50.988 1.00 98.06 114 LEU A O 1
ATOM 931 N N . VAL A 1 115 ? -33.158 -9.336 52.571 1.00 98.06 115 VAL A N 1
ATOM 932 C CA . VAL A 1 115 ? -32.724 -8.045 52.022 1.00 98.06 115 VAL A CA 1
ATOM 933 C C . VAL A 1 115 ? -31.202 -7.912 52.084 1.00 98.06 115 VAL A C 1
ATOM 935 O O . VAL A 1 115 ? -30.606 -7.463 51.103 1.00 98.06 115 VAL A O 1
ATOM 938 N N . ALA A 1 116 ? -30.565 -8.309 53.188 1.00 98.00 116 ALA A N 1
ATOM 939 C CA . ALA A 1 116 ? -29.108 -8.310 53.311 1.00 98.00 116 ALA A CA 1
ATOM 940 C C . ALA A 1 116 ? -28.462 -9.238 52.269 1.00 98.00 116 ALA A C 1
ATOM 942 O O . ALA A 1 116 ? -27.607 -8.799 51.502 1.00 98.00 116 ALA A O 1
ATOM 943 N N . TYR A 1 117 ? -28.961 -10.470 52.145 1.00 98.25 117 TYR A N 1
ATOM 944 C CA . TYR A 1 117 ? -28.486 -11.436 51.154 1.00 98.25 117 TYR A CA 1
ATOM 945 C C . TYR A 1 117 ? -28.605 -10.923 49.712 1.00 98.25 117 TYR A C 1
ATOM 947 O O . TYR A 1 117 ? -27.668 -11.031 48.918 1.00 98.25 117 TYR A O 1
ATOM 955 N N . LEU A 1 118 ? -29.751 -10.335 49.359 1.00 98.19 118 LEU A N 1
ATOM 956 C CA . LEU A 1 118 ? -29.969 -9.783 48.022 1.00 98.19 118 LEU A CA 1
ATOM 957 C C . LEU A 1 118 ? -29.060 -8.578 47.745 1.00 98.19 118 LEU A C 1
ATOM 959 O O . LEU A 1 118 ? -28.570 -8.433 46.624 1.00 98.19 118 LEU A O 1
ATOM 963 N N . ARG A 1 119 ? -28.796 -7.728 48.746 1.00 98.12 119 ARG A N 1
ATOM 964 C CA . ARG A 1 119 ? -27.840 -6.615 48.617 1.00 98.12 119 ARG A CA 1
ATOM 965 C C . ARG A 1 119 ? -26.427 -7.123 48.346 1.00 98.12 119 ARG A C 1
ATOM 967 O O . ARG A 1 119 ? -25.778 -6.609 47.435 1.00 98.12 119 ARG A O 1
ATOM 974 N N . ASP A 1 120 ? -25.994 -8.150 49.069 1.00 98.31 120 ASP A N 1
ATOM 975 C CA . ASP A 1 120 ? -24.677 -8.758 48.878 1.00 98.31 120 ASP A CA 1
ATOM 976 C C . ASP A 1 120 ? -24.549 -9.396 47.490 1.00 98.31 120 ASP A C 1
ATOM 978 O O . ASP A 1 120 ? -23.556 -9.163 46.801 1.00 98.31 120 ASP A O 1
ATOM 982 N N . GLN A 1 121 ? -25.579 -10.109 47.015 1.00 98.38 121 GLN A N 1
ATOM 983 C CA . GLN A 1 121 ? -25.604 -10.648 45.649 1.00 98.38 121 GLN A CA 1
ATOM 984 C C . GLN A 1 121 ? -25.478 -9.553 44.584 1.00 98.38 121 GLN A C 1
ATOM 986 O O . GLN A 1 121 ? -24.687 -9.678 43.647 1.00 98.38 121 GLN A O 1
ATOM 991 N N . VAL A 1 122 ? -26.254 -8.472 44.708 1.00 98.19 122 VAL A N 1
ATOM 992 C CA . VAL A 1 122 ? -26.202 -7.355 43.754 1.00 98.19 122 VAL A CA 1
ATOM 993 C C . VAL A 1 122 ? -24.814 -6.717 43.751 1.00 98.19 122 VAL A C 1
ATOM 995 O O . VAL A 1 122 ? -24.290 -6.377 42.685 1.00 98.19 122 VAL A O 1
ATOM 998 N N . GLN A 1 123 ? -24.200 -6.576 44.926 1.00 98.06 123 GLN A N 1
ATOM 999 C CA . GLN A 1 123 ? -22.861 -6.020 45.045 1.00 98.06 123 GLN A CA 1
ATOM 1000 C C . GLN A 1 123 ? -21.796 -6.952 44.449 1.00 98.06 123 GLN A C 1
ATOM 1002 O O . GLN A 1 123 ? -20.934 -6.470 43.710 1.00 98.06 123 GLN A O 1
ATOM 1007 N N . ASP A 1 124 ? -21.877 -8.266 44.680 1.00 97.88 124 ASP A N 1
ATOM 1008 C CA . ASP A 1 124 ? -20.962 -9.249 44.084 1.00 97.88 124 ASP A CA 1
ATOM 1009 C C . ASP A 1 124 ? -21.043 -9.231 42.551 1.00 97.88 124 ASP A C 1
ATOM 1011 O O . ASP A 1 124 ? -20.026 -9.085 41.865 1.00 97.88 124 ASP A O 1
ATOM 1015 N N . ILE A 1 125 ? -22.260 -9.259 41.993 1.00 97.75 125 ILE A N 1
ATOM 1016 C CA . ILE A 1 125 ? -22.480 -9.180 40.541 1.00 97.75 125 ILE A CA 1
ATOM 1017 C C . ILE A 1 125 ? -21.900 -7.879 39.977 1.00 97.75 125 ILE A C 1
ATOM 1019 O O . ILE A 1 125 ? -21.220 -7.903 38.948 1.00 97.75 125 ILE A O 1
ATOM 1023 N N . ARG A 1 126 ? -22.116 -6.741 40.650 1.00 98.19 126 ARG A N 1
ATOM 1024 C CA . ARG A 1 126 ? -21.584 -5.438 40.223 1.00 98.19 126 ARG A CA 1
ATOM 1025 C C . ARG A 1 126 ? -20.056 -5.435 40.193 1.00 98.19 126 ARG A C 1
ATOM 1027 O O . ARG A 1 126 ? -19.471 -4.977 39.211 1.00 98.19 126 ARG A O 1
ATOM 1034 N N . VAL A 1 127 ? -19.407 -5.936 41.243 1.00 98.19 127 VAL A N 1
ATOM 1035 C CA . VAL A 1 127 ? -17.940 -5.989 41.330 1.00 98.19 127 VAL A CA 1
ATOM 1036 C C . VAL A 1 127 ? -17.371 -6.931 40.270 1.00 98.19 127 VAL A C 1
ATOM 1038 O O . VAL A 1 127 ? -16.446 -6.550 39.545 1.00 98.19 127 VAL A O 1
ATOM 1041 N N . ARG A 1 128 ? -17.951 -8.127 40.120 1.00 98.06 128 ARG A N 1
ATOM 1042 C CA . ARG A 1 128 ? -17.541 -9.109 39.107 1.00 98.06 128 ARG A CA 1
ATOM 1043 C C . ARG A 1 128 ? -17.700 -8.569 37.690 1.00 98.06 128 ARG A C 1
ATOM 1045 O O . ARG A 1 128 ? -16.751 -8.642 36.913 1.00 98.06 128 ARG A O 1
ATOM 1052 N N . SER A 1 129 ? -18.850 -7.978 37.375 1.00 97.69 129 SER A N 1
ATOM 1053 C CA . SER A 1 129 ? -19.132 -7.394 36.059 1.00 97.69 129 SER A CA 1
ATOM 1054 C C . SER A 1 129 ? -18.193 -6.228 35.738 1.00 97.69 129 SER A C 1
ATOM 1056 O O . SER A 1 129 ? -17.617 -6.189 34.654 1.00 97.69 129 SER A O 1
ATOM 1058 N N . ASN A 1 130 ? -17.932 -5.328 36.695 1.00 98.00 130 ASN A N 1
ATOM 1059 C CA . ASN A 1 130 ? -16.982 -4.227 36.502 1.00 98.00 130 ASN A CA 1
ATOM 1060 C C . ASN A 1 130 ? -15.562 -4.745 36.225 1.00 98.00 130 ASN A C 1
ATOM 1062 O O . ASN A 1 130 ? -14.900 -4.287 35.292 1.00 98.00 130 ASN A O 1
ATOM 1066 N N . ARG A 1 131 ? -15.103 -5.740 36.998 1.00 97.00 131 ARG A N 1
ATOM 1067 C CA . ARG A 1 131 ? -13.787 -6.359 36.795 1.00 97.00 131 ARG A CA 1
ATOM 1068 C C . ARG A 1 131 ? -13.689 -7.041 35.432 1.00 97.00 131 ARG A C 1
ATOM 1070 O O . ARG A 1 131 ? -12.685 -6.866 34.745 1.00 97.00 131 ARG A O 1
ATOM 1077 N N . GLN A 1 132 ? -14.719 -7.784 35.036 1.00 97.44 132 GLN A N 1
ATOM 1078 C CA . GLN A 1 132 ? -14.767 -8.442 33.733 1.00 97.44 132 GLN A CA 1
ATOM 1079 C C . GLN A 1 132 ? -14.781 -7.422 32.590 1.00 97.44 132 GLN A C 1
ATOM 1081 O O . GLN A 1 132 ? -14.024 -7.580 31.639 1.00 97.44 132 GLN A O 1
ATOM 1086 N N . GLY A 1 133 ? -15.560 -6.344 32.712 1.00 98.12 133 GLY A N 1
ATOM 1087 C CA . GLY A 1 133 ? -15.592 -5.261 31.729 1.00 98.12 133 GLY A CA 1
ATOM 1088 C C . GLY A 1 133 ? -14.227 -4.597 31.546 1.00 98.12 133 GLY A C 1
ATOM 1089 O O . GLY A 1 133 ? -13.765 -4.449 30.420 1.00 98.12 133 GLY A O 1
ATOM 1090 N N . LY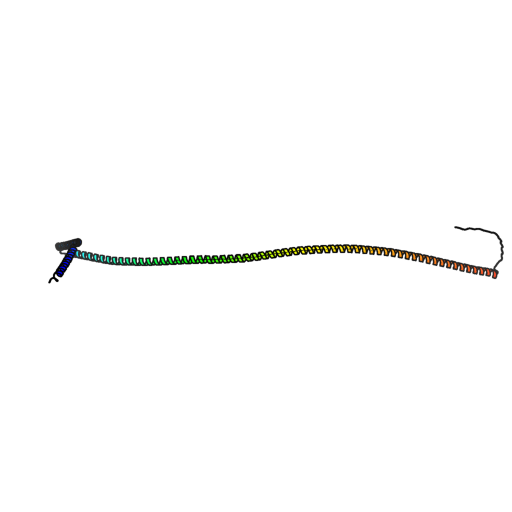S A 1 134 ? -13.526 -4.281 32.644 1.00 97.94 134 LYS A N 1
ATOM 1091 C CA . LYS A 1 134 ? -12.156 -3.736 32.586 1.00 97.94 134 LYS A CA 1
ATOM 1092 C C . LYS A 1 134 ? -11.176 -4.686 31.904 1.00 97.94 134 LYS A C 1
ATOM 1094 O O . LYS A 1 134 ? -10.363 -4.241 31.102 1.00 97.94 134 LYS A O 1
ATOM 1099 N N . PHE A 1 135 ? -11.253 -5.977 32.217 1.00 98.19 135 PHE A N 1
ATOM 1100 C CA . PHE A 1 135 ? -10.395 -6.983 31.595 1.00 98.19 135 PHE A CA 1
ATOM 1101 C C . PHE A 1 135 ? -10.651 -7.086 30.087 1.00 98.19 135 PHE A C 1
ATOM 1103 O O . PHE A 1 135 ? -9.711 -6.994 29.305 1.00 98.19 135 PHE A O 1
ATOM 1110 N N . VAL A 1 136 ? -11.917 -7.202 29.676 1.00 98.38 136 VAL A N 1
ATOM 1111 C CA . VAL A 1 136 ? -12.295 -7.286 28.257 1.00 98.38 136 VAL A CA 1
ATOM 1112 C C . VAL A 1 136 ? -11.868 -6.031 27.497 1.00 98.38 136 VAL A C 1
ATOM 1114 O O . VAL A 1 136 ? -11.270 -6.158 26.431 1.00 98.38 136 VAL A O 1
ATOM 1117 N N . ASN A 1 137 ? -12.099 -4.838 28.055 1.00 98.06 137 ASN A N 1
ATOM 1118 C CA . ASN A 1 137 ? -11.659 -3.585 27.438 1.00 98.06 137 ASN A CA 1
ATOM 1119 C C . ASN A 1 137 ? -10.136 -3.535 27.286 1.00 98.06 137 ASN A C 1
ATOM 1121 O O . ASN A 1 137 ? -9.650 -3.238 26.202 1.00 98.06 137 ASN A O 1
ATOM 1125 N N . SER A 1 138 ? -9.384 -3.900 28.326 1.00 97.94 138 SER A N 1
ATOM 1126 C CA . SER A 1 138 ? -7.919 -3.924 28.266 1.00 97.94 138 SER A CA 1
ATOM 1127 C C . SER A 1 138 ? -7.397 -4.916 27.219 1.00 97.94 138 SER A C 1
ATOM 1129 O O . SER A 1 138 ? -6.486 -4.584 26.461 1.00 97.94 138 SER A O 1
ATOM 1131 N N . CYS A 1 139 ? -7.998 -6.105 27.110 1.00 97.62 139 CYS A N 1
ATOM 1132 C CA . CYS A 1 139 ? -7.656 -7.063 26.058 1.00 97.62 139 CYS A CA 1
ATOM 1133 C C . CYS A 1 139 ? -7.975 -6.521 24.658 1.00 97.62 139 CYS A C 1
ATOM 1135 O O . CYS A 1 139 ? -7.160 -6.671 23.749 1.00 97.62 139 CYS A O 1
ATOM 1137 N N . ALA A 1 140 ? -9.133 -5.879 24.479 1.00 97.75 140 ALA A N 1
ATOM 1138 C CA . ALA A 1 140 ? -9.522 -5.277 23.207 1.00 97.75 140 ALA A CA 1
ATOM 1139 C C . ALA A 1 140 ? -8.566 -4.140 22.803 1.00 97.75 140 ALA A C 1
ATOM 1141 O O . ALA A 1 140 ? -8.075 -4.123 21.677 1.00 97.75 140 ALA A O 1
ATOM 1142 N N . GLU A 1 141 ? -8.233 -3.241 23.732 1.00 98.06 141 GLU A N 1
ATOM 1143 C CA . GLU A 1 141 ? -7.262 -2.161 23.526 1.00 98.06 141 GLU A CA 1
ATOM 1144 C C . GLU A 1 141 ? -5.880 -2.705 23.151 1.00 98.06 141 GLU A C 1
ATOM 1146 O O . GLU A 1 141 ? -5.256 -2.212 22.210 1.00 98.06 141 GLU A O 1
ATOM 1151 N N . GLN A 1 142 ? -5.411 -3.753 23.835 1.00 97.81 142 GLN A N 1
ATOM 1152 C CA . GLN A 1 142 ? -4.128 -4.382 23.535 1.00 97.81 142 GLN A CA 1
ATOM 1153 C C . GLN A 1 142 ? -4.114 -5.017 22.138 1.00 97.81 142 GLN A C 1
ATOM 1155 O O . GLN A 1 142 ? -3.137 -4.841 21.408 1.00 97.81 142 GLN A O 1
ATOM 1160 N N . LEU A 1 143 ? -5.187 -5.714 21.747 1.00 97.69 143 LEU A N 1
ATOM 1161 C CA . LEU A 1 143 ? -5.325 -6.297 20.409 1.00 97.69 143 LEU A CA 1
ATOM 1162 C C . LEU A 1 143 ? -5.313 -5.218 19.323 1.00 97.69 143 LEU A C 1
ATOM 1164 O O . LEU A 1 143 ? -4.590 -5.350 18.336 1.00 97.69 143 LEU A O 1
ATOM 1168 N N . VAL A 1 144 ? -6.056 -4.127 19.526 1.00 98.12 144 VAL A N 1
ATOM 1169 C CA . VAL A 1 144 ? -6.067 -2.986 18.601 1.00 98.12 144 VAL A CA 1
ATOM 1170 C C . VAL A 1 144 ? -4.677 -2.361 18.506 1.00 98.12 144 VAL A C 1
ATOM 1172 O O . VAL A 1 144 ? -4.173 -2.164 17.404 1.00 98.12 144 VAL A O 1
ATOM 1175 N N . CYS A 1 145 ? -4.011 -2.106 19.634 1.00 97.56 145 CYS A N 1
ATOM 1176 C CA . CYS A 1 145 ? -2.667 -1.528 19.639 1.00 97.56 145 CYS A CA 1
ATOM 1177 C C . CYS A 1 145 ? -1.637 -2.436 18.956 1.00 97.56 145 CYS A C 1
ATOM 1179 O O . CYS A 1 145 ? -0.759 -1.943 18.249 1.00 97.56 145 CYS A O 1
ATOM 1181 N N . GLN A 1 146 ? -1.723 -3.753 19.156 1.00 97.25 146 GLN A N 1
ATOM 1182 C CA . GLN A 1 146 ? -0.863 -4.715 18.469 1.00 97.25 146 GLN A CA 1
ATOM 1183 C C . GLN A 1 146 ? -1.122 -4.697 16.960 1.00 97.25 146 GLN A C 1
ATOM 1185 O O . GLN A 1 146 ? -0.169 -4.598 16.190 1.00 97.25 146 GLN A O 1
ATOM 1190 N N . GLY A 1 147 ? -2.393 -4.727 16.547 1.00 97.75 147 GLY A N 1
ATOM 1191 C CA . GLY A 1 147 ? -2.785 -4.646 15.142 1.00 97.75 147 GLY A CA 1
ATOM 1192 C C . GLY A 1 147 ? -2.284 -3.367 14.472 1.00 97.75 147 GLY A C 1
ATOM 1193 O O . GLY A 1 147 ? -1.659 -3.433 13.419 1.00 97.75 147 GLY A O 1
ATOM 1194 N N . LEU A 1 148 ? -2.461 -2.212 15.119 1.00 97.94 148 LEU A N 1
ATOM 1195 C CA . LEU A 1 148 ? -1.967 -0.926 14.618 1.00 97.94 148 LEU A CA 1
ATOM 1196 C C . LEU A 1 148 ? -0.442 -0.908 14.463 1.00 97.94 148 LEU A C 1
ATOM 1198 O O . LEU A 1 148 ? 0.058 -0.408 13.461 1.00 97.94 148 LEU A O 1
ATOM 1202 N N . LYS A 1 149 ? 0.307 -1.476 15.417 1.00 97.94 149 LYS A N 1
ATOM 1203 C CA . LYS A 1 149 ? 1.774 -1.553 15.327 1.00 97.94 149 LYS A CA 1
ATOM 1204 C C . LYS A 1 149 ? 2.238 -2.442 14.178 1.00 97.94 149 LYS A C 1
ATOM 1206 O O . LYS A 1 149 ? 3.135 -2.044 13.445 1.00 97.94 149 LYS A O 1
ATOM 1211 N N . VAL A 1 150 ? 1.637 -3.623 14.023 1.00 98.31 150 VAL A N 1
ATOM 1212 C CA . VAL A 1 150 ? 1.975 -4.549 12.930 1.00 98.31 150 VAL A CA 1
ATOM 1213 C C . VAL A 1 150 ? 1.646 -3.918 11.581 1.00 98.31 150 VAL A C 1
ATOM 1215 O O . VAL A 1 150 ? 2.490 -3.926 10.689 1.00 98.31 150 VAL A O 1
ATOM 1218 N N . ASN A 1 151 ? 0.465 -3.312 11.451 1.00 97.94 151 ASN A N 1
ATOM 1219 C CA . ASN A 1 151 ? 0.066 -2.642 10.218 1.00 97.94 151 ASN A CA 1
ATOM 1220 C C . ASN A 1 151 ? 0.977 -1.457 9.898 1.00 97.94 151 ASN A C 1
ATOM 1222 O O . ASN A 1 151 ? 1.452 -1.372 8.777 1.00 97.94 151 ASN A O 1
ATOM 1226 N N . SER A 1 152 ? 1.285 -0.597 10.873 1.00 98.31 152 SER A N 1
ATOM 1227 C CA . SER A 1 152 ? 2.181 0.546 10.661 1.00 98.31 152 SER A CA 1
ATOM 1228 C C . SER A 1 152 ? 3.598 0.110 10.282 1.00 98.31 152 SER A C 1
ATOM 1230 O O . SER A 1 152 ? 4.227 0.740 9.438 1.00 98.31 152 SER A O 1
ATOM 1232 N N . GLN A 1 153 ? 4.108 -0.979 10.865 1.00 98.19 153 GLN A N 1
ATOM 1233 C CA . GLN A 1 153 ? 5.398 -1.532 10.457 1.00 98.19 153 GLN A CA 1
ATOM 1234 C C . GLN A 1 153 ? 5.344 -2.050 9.017 1.00 98.19 153 GLN A C 1
ATOM 1236 O O . GLN A 1 153 ? 6.259 -1.787 8.243 1.00 98.19 153 GLN A O 1
ATOM 1241 N N . LYS A 1 154 ? 4.261 -2.745 8.645 1.00 98.19 154 LYS A N 1
ATOM 1242 C CA . LYS A 1 154 ? 4.104 -3.263 7.287 1.00 98.19 154 LYS A CA 1
ATOM 1243 C C . LYS A 1 154 ? 3.916 -2.156 6.251 1.00 98.19 154 LYS A C 1
ATOM 1245 O O . LYS A 1 154 ? 4.429 -2.267 5.145 1.00 98.19 154 LYS A O 1
ATOM 1250 N N . GLU A 1 155 ? 3.204 -1.099 6.615 1.00 98.06 155 GLU A N 1
ATOM 1251 C CA . GLU A 1 155 ? 3.030 0.100 5.798 1.00 98.06 155 GLU A CA 1
ATOM 1252 C C . GLU A 1 155 ? 4.382 0.762 5.526 1.00 98.06 155 GLU A C 1
ATOM 1254 O O . GLU A 1 155 ? 4.720 0.953 4.366 1.00 98.06 155 GLU A O 1
ATOM 1259 N N . LYS A 1 156 ? 5.217 0.957 6.557 1.00 98.25 156 LYS A N 1
ATOM 1260 C CA . LYS A 1 156 ? 6.583 1.481 6.390 1.00 98.25 156 LYS A CA 1
ATOM 1261 C C . LYS A 1 156 ? 7.461 0.610 5.496 1.00 98.25 156 LYS A C 1
ATOM 1263 O O . LYS A 1 156 ? 8.146 1.131 4.632 1.00 98.25 156 LYS A O 1
ATOM 1268 N N . GLU A 1 157 ? 7.425 -0.713 5.670 1.00 98.38 157 GLU A N 1
ATOM 1269 C CA . GLU A 1 157 ? 8.173 -1.632 4.795 1.00 98.38 157 GLU A CA 1
ATOM 1270 C C . GLU A 1 157 ? 7.771 -1.478 3.322 1.00 98.38 157 GLU A C 1
ATOM 1272 O O . GLU A 1 157 ? 8.625 -1.518 2.439 1.00 98.38 157 GLU A O 1
ATOM 1277 N N . LEU A 1 158 ? 6.471 -1.319 3.055 1.00 98.31 158 LEU A N 1
ATOM 1278 C CA . LEU A 1 158 ? 5.961 -1.112 1.701 1.00 98.31 158 LEU A CA 1
ATOM 1279 C C . LEU A 1 158 ? 6.308 0.283 1.171 1.00 98.31 158 LEU A C 1
ATOM 1281 O O . LEU A 1 158 ? 6.633 0.411 -0.005 1.00 98.31 158 LEU A O 1
ATOM 1285 N N . GLU A 1 159 ? 6.263 1.317 2.010 1.00 98.44 159 GLU A N 1
ATOM 1286 C CA . GLU A 1 159 ? 6.702 2.672 1.656 1.00 98.44 159 GLU A CA 1
ATOM 1287 C C . GLU A 1 159 ? 8.190 2.697 1.281 1.00 98.44 159 GLU A C 1
ATOM 1289 O O . GLU A 1 159 ? 8.546 3.269 0.249 1.00 98.44 159 GLU A O 1
ATOM 1294 N N . ASP A 1 160 ? 9.042 2.016 2.053 1.00 98.38 160 ASP A N 1
ATOM 1295 C CA . ASP A 1 160 ? 10.473 1.876 1.769 1.00 98.38 160 ASP A CA 1
ATOM 1296 C C . ASP A 1 160 ? 10.707 1.125 0.443 1.00 98.38 160 ASP A C 1
ATOM 1298 O O . ASP A 1 160 ? 11.517 1.549 -0.385 1.00 98.38 160 ASP A O 1
ATOM 1302 N N . GLU A 1 161 ? 9.972 0.032 0.194 1.00 98.38 161 GLU A N 1
ATOM 1303 C CA . GLU A 1 161 ? 10.052 -0.722 -1.065 1.00 98.38 161 GLU A CA 1
ATOM 1304 C C . GLU A 1 161 ? 9.617 0.128 -2.267 1.00 98.38 161 GLU A C 1
ATOM 1306 O O . GLU A 1 161 ? 10.289 0.136 -3.302 1.00 98.38 161 GLU A O 1
ATOM 1311 N N . VAL A 1 162 ? 8.531 0.894 -2.125 1.00 98.44 162 VAL A N 1
ATOM 1312 C CA . VAL A 1 162 ? 8.075 1.842 -3.148 1.00 98.44 162 VAL A CA 1
ATOM 1313 C C . VAL A 1 162 ? 9.138 2.906 -3.410 1.00 98.44 162 VAL A C 1
ATOM 1315 O O . VAL A 1 162 ? 9.409 3.194 -4.576 1.00 98.44 162 VAL A O 1
ATOM 1318 N N . GLY A 1 163 ? 9.770 3.449 -2.366 1.00 98.50 163 GLY A N 1
ATOM 1319 C CA . GLY A 1 163 ? 10.865 4.410 -2.498 1.00 98.50 163 GLY A CA 1
ATOM 1320 C C . GLY A 1 163 ? 12.030 3.850 -3.316 1.00 98.50 163 GLY A C 1
ATOM 1321 O O . GLY A 1 163 ? 12.423 4.443 -4.319 1.00 98.50 163 GLY A O 1
ATOM 1322 N N . ILE A 1 164 ? 12.509 2.650 -2.970 1.00 98.38 164 ILE A N 1
ATOM 1323 C CA . ILE A 1 164 ? 13.604 1.978 -3.692 1.00 98.38 164 ILE A CA 1
ATOM 1324 C C . ILE A 1 164 ? 13.229 1.714 -5.157 1.00 98.38 164 ILE A C 1
ATOM 1326 O O . ILE A 1 164 ? 14.048 1.895 -6.061 1.00 98.38 164 ILE A O 1
ATOM 1330 N N . LEU A 1 165 ? 11.999 1.267 -5.423 1.00 98.25 165 LEU A N 1
ATOM 1331 C CA . LEU A 1 165 ? 11.537 1.014 -6.789 1.00 98.25 165 LEU A CA 1
ATOM 1332 C C . LEU A 1 165 ? 11.427 2.304 -7.608 1.00 98.25 165 LEU A C 1
ATOM 1334 O O . LEU A 1 165 ? 11.744 2.293 -8.800 1.00 98.25 165 LEU A O 1
ATOM 1338 N N . GLN A 1 166 ? 11.010 3.411 -6.993 1.00 98.44 166 GLN A N 1
ATOM 1339 C CA . GLN A 1 166 ? 10.973 4.720 -7.644 1.00 98.44 166 GLN A CA 1
ATOM 1340 C C . GLN A 1 166 ? 12.378 5.216 -7.991 1.00 98.44 166 GLN A C 1
ATOM 1342 O O . GLN A 1 166 ? 12.589 5.637 -9.128 1.00 98.44 166 GLN A O 1
ATOM 1347 N N . GLU A 1 167 ? 13.336 5.105 -7.066 1.00 98.44 167 GLU A N 1
ATOM 1348 C CA . GLU A 1 167 ? 14.741 5.454 -7.314 1.00 98.44 167 GLU A CA 1
ATOM 1349 C C . GLU A 1 167 ? 15.316 4.643 -8.480 1.00 98.44 167 GLU A C 1
ATOM 1351 O O . GLU A 1 167 ? 15.805 5.225 -9.448 1.00 98.44 167 GLU A O 1
ATOM 1356 N N . ARG A 1 168 ? 15.151 3.313 -8.466 1.00 98.38 168 ARG A N 1
ATOM 1357 C CA . ARG A 1 168 ? 15.598 2.436 -9.565 1.00 98.38 168 ARG A CA 1
ATOM 1358 C C . ARG A 1 168 ? 14.955 2.788 -10.900 1.00 98.38 168 ARG A C 1
ATOM 1360 O O . ARG A 1 168 ? 15.621 2.797 -11.929 1.00 98.38 168 ARG A O 1
ATOM 1367 N N . THR A 1 169 ? 13.658 3.087 -10.892 1.00 98.31 169 THR A N 1
ATOM 1368 C CA . THR A 1 169 ? 12.938 3.485 -12.108 1.00 98.31 169 THR A CA 1
ATOM 1369 C C . THR A 1 169 ? 13.493 4.795 -12.667 1.00 98.31 169 THR A C 1
ATOM 1371 O O . THR A 1 169 ? 13.600 4.959 -13.882 1.00 98.31 169 THR A O 1
ATOM 1374 N N . GLU A 1 170 ? 13.840 5.745 -11.802 1.00 98.38 170 GLU A N 1
ATOM 1375 C CA . GLU A 1 170 ? 14.413 7.019 -12.226 1.00 98.38 170 GLU A CA 1
ATOM 1376 C C . GLU A 1 170 ? 15.848 6.859 -12.742 1.00 98.38 170 GLU A C 1
ATOM 1378 O O . GLU A 1 170 ? 16.198 7.430 -13.775 1.00 98.38 170 GLU A O 1
ATOM 1383 N N . GLU A 1 171 ? 16.657 6.014 -12.101 1.00 98.06 171 GLU A N 1
ATOM 1384 C CA . GLU A 1 171 ? 17.975 5.614 -12.603 1.00 98.06 171 GLU A CA 1
ATOM 1385 C C . GLU A 1 171 ? 17.880 4.980 -13.999 1.00 98.06 171 GLU A C 1
ATOM 1387 O O . GLU A 1 171 ? 18.591 5.399 -14.915 1.00 98.06 171 GLU A O 1
ATOM 1392 N N . GLU A 1 172 ? 16.964 4.027 -14.204 1.00 98.25 172 GLU A N 1
ATOM 1393 C CA . GLU A 1 172 ? 16.744 3.392 -15.508 1.00 98.25 172 GLU A CA 1
ATOM 1394 C C . GLU A 1 172 ? 16.320 4.400 -16.581 1.00 98.25 172 GLU A C 1
ATOM 1396 O O . GLU A 1 172 ? 16.840 4.361 -17.700 1.00 98.25 172 GLU A O 1
ATOM 1401 N N . LYS A 1 173 ? 15.422 5.340 -16.257 1.00 98.38 173 LYS A N 1
ATOM 1402 C CA . LYS A 1 173 ? 15.039 6.421 -17.181 1.00 98.38 173 LYS A CA 1
ATOM 1403 C C . LYS A 1 173 ? 16.224 7.309 -17.539 1.00 98.38 173 LYS A C 1
ATOM 1405 O O . LYS A 1 173 ? 16.381 7.659 -18.708 1.00 98.38 173 LYS A O 1
ATOM 1410 N N . ASN A 1 174 ? 17.056 7.671 -16.564 1.00 98.44 174 ASN A N 1
ATOM 1411 C CA . ASN A 1 174 ? 18.233 8.505 -16.799 1.00 98.44 174 ASN A CA 1
ATOM 1412 C C . ASN A 1 174 ? 19.225 7.803 -17.729 1.00 98.44 174 ASN A C 1
ATOM 1414 O O . ASN A 1 174 ? 19.602 8.365 -18.759 1.00 98.44 174 ASN A O 1
ATOM 1418 N N . VAL A 1 175 ? 19.557 6.541 -17.441 1.00 98.50 175 VAL A N 1
ATOM 1419 C CA . VAL A 1 175 ? 20.428 5.723 -18.299 1.00 98.50 175 VAL A CA 1
ATOM 1420 C C . VAL A 1 175 ? 19.828 5.561 -19.698 1.00 98.50 175 VAL A C 1
ATOM 1422 O O . VAL A 1 175 ? 20.539 5.694 -20.696 1.00 98.50 175 VAL A O 1
ATOM 1425 N N . HIS A 1 176 ? 18.519 5.318 -19.801 1.00 98.44 176 HIS A N 1
ATOM 1426 C CA . HIS A 1 176 ? 17.828 5.213 -21.084 1.00 98.44 176 HIS A CA 1
ATOM 1427 C C . HIS A 1 176 ? 17.938 6.506 -21.901 1.00 98.44 176 HIS A C 1
ATOM 1429 O O . HIS A 1 176 ? 18.297 6.457 -23.078 1.00 98.44 176 HIS A O 1
ATOM 1435 N N . ASN A 1 177 ? 17.692 7.661 -21.279 1.00 98.38 177 ASN A N 1
ATOM 1436 C CA . ASN A 1 177 ? 17.791 8.968 -21.928 1.00 98.38 177 ASN A CA 1
ATOM 1437 C C . ASN A 1 177 ? 19.223 9.262 -22.399 1.00 98.38 177 ASN A C 1
ATOM 1439 O O . ASN A 1 177 ? 19.426 9.762 -23.512 1.00 98.38 177 ASN A O 1
ATOM 1443 N N . GLU A 1 178 ? 20.231 8.938 -21.587 1.00 98.44 178 GLU A N 1
ATOM 1444 C CA . GLU A 1 178 ? 21.640 9.088 -21.963 1.00 98.44 178 GLU A CA 1
ATOM 1445 C C . GLU A 1 178 ? 22.010 8.194 -23.149 1.00 98.44 178 GLU A C 1
ATOM 1447 O O . GLU A 1 178 ? 22.632 8.666 -24.109 1.00 98.44 178 GLU A O 1
ATOM 1452 N N . LEU A 1 179 ? 21.578 6.930 -23.123 1.00 98.25 179 LEU A N 1
ATOM 1453 C CA . LEU A 1 179 ? 21.800 5.975 -24.203 1.00 98.25 179 LEU A CA 1
ATOM 1454 C C . LEU A 1 179 ? 21.113 6.425 -25.496 1.00 98.25 179 LEU A C 1
ATOM 1456 O O . LEU A 1 179 ? 21.734 6.422 -26.560 1.00 98.25 179 LEU A O 1
ATOM 1460 N N . GLU A 1 180 ? 19.855 6.855 -25.418 1.00 98.38 180 GLU A N 1
ATOM 1461 C CA . GLU A 1 180 ? 19.109 7.351 -26.571 1.00 98.38 180 GLU A CA 1
ATOM 1462 C C . GLU A 1 180 ? 19.792 8.590 -27.165 1.00 98.38 180 GLU A C 1
ATOM 1464 O O . GLU A 1 180 ? 19.988 8.689 -28.380 1.00 98.38 180 GLU A O 1
ATOM 1469 N N . THR A 1 181 ? 20.240 9.513 -26.311 1.00 98.31 181 THR A N 1
ATOM 1470 C CA . THR A 1 181 ? 20.972 10.708 -26.740 1.00 98.31 181 THR A CA 1
ATOM 1471 C C . THR A 1 181 ? 22.306 10.337 -27.395 1.00 98.31 181 THR A C 1
ATOM 1473 O O . THR A 1 181 ? 22.666 10.901 -28.431 1.00 98.31 181 THR A O 1
ATOM 1476 N N . PHE A 1 182 ? 23.043 9.372 -26.839 1.00 98.44 182 PHE A N 1
ATOM 1477 C CA . PHE A 1 182 ? 24.271 8.854 -27.442 1.00 98.44 182 PHE A CA 1
ATOM 1478 C C . PHE A 1 182 ? 24.010 8.254 -28.829 1.00 98.44 182 PHE A C 1
ATOM 1480 O O . PHE A 1 182 ? 24.694 8.617 -29.789 1.00 98.44 182 PHE A O 1
ATOM 1487 N N . LEU A 1 183 ? 22.995 7.398 -28.963 1.00 98.62 183 LEU A N 1
ATOM 1488 C CA . LEU A 1 183 ? 22.633 6.772 -30.236 1.00 98.62 183 LEU A CA 1
ATOM 1489 C C . LEU A 1 183 ? 22.194 7.805 -31.278 1.00 98.62 183 LEU A C 1
ATOM 1491 O O . LEU A 1 183 ? 22.648 7.740 -32.421 1.00 98.62 183 LEU A O 1
ATOM 1495 N N . LYS A 1 184 ? 21.393 8.805 -30.889 1.00 98.56 184 LYS A N 1
ATOM 1496 C CA . LYS A 1 184 ? 21.010 9.929 -31.762 1.00 98.56 184 LYS A CA 1
ATOM 1497 C C . LYS A 1 184 ? 22.238 10.686 -32.278 1.00 98.56 184 LYS A C 1
ATOM 1499 O O . LYS A 1 184 ? 22.317 10.972 -33.472 1.00 98.56 184 LYS A O 1
ATOM 1504 N N . ARG A 1 185 ? 23.230 10.957 -31.417 1.00 98.44 185 ARG A N 1
ATOM 1505 C CA . ARG A 1 185 ? 24.498 11.596 -31.827 1.00 98.44 185 ARG A CA 1
ATOM 1506 C C . ARG A 1 185 ? 25.293 10.728 -32.806 1.00 98.44 185 ARG A C 1
ATOM 1508 O O . ARG A 1 185 ? 25.792 11.248 -33.801 1.00 98.44 185 ARG A O 1
ATOM 1515 N N . GLN A 1 186 ? 25.400 9.421 -32.555 1.00 98.25 186 GLN A N 1
ATOM 1516 C CA . GLN A 1 186 ? 26.097 8.499 -33.463 1.00 98.25 186 GLN A CA 1
ATOM 1517 C C . GLN A 1 186 ? 25.400 8.403 -34.821 1.00 98.25 186 GLN A C 1
ATOM 1519 O O . GLN A 1 186 ? 26.059 8.452 -35.859 1.00 98.25 186 GLN A O 1
ATOM 1524 N N . HIS A 1 187 ? 24.068 8.326 -34.823 1.00 98.00 187 HIS A N 1
ATOM 1525 C CA . HIS A 1 187 ? 23.279 8.314 -36.047 1.00 98.00 187 HIS A CA 1
ATOM 1526 C C . HIS A 1 187 ? 23.506 9.587 -36.870 1.00 98.00 187 HIS A C 1
ATOM 1528 O O . HIS A 1 187 ? 23.825 9.494 -38.053 1.00 98.00 187 HIS A O 1
ATOM 1534 N N . ALA A 1 188 ? 23.445 10.762 -36.234 1.00 98.44 188 ALA A N 1
ATOM 1535 C CA . ALA A 1 188 ? 23.717 12.037 -36.896 1.00 98.44 188 ALA A CA 1
ATOM 1536 C C . ALA A 1 188 ? 25.140 12.097 -37.485 1.00 98.44 188 ALA A C 1
ATOM 1538 O O . ALA A 1 188 ? 25.314 12.514 -38.628 1.00 98.44 188 ALA A O 1
ATOM 1539 N N . ASN A 1 189 ? 26.153 11.612 -36.755 1.00 98.50 189 ASN A N 1
ATOM 1540 C CA . ASN A 1 189 ? 27.533 11.558 -37.248 1.00 98.50 189 ASN A CA 1
ATOM 1541 C C . ASN A 1 189 ? 27.682 10.654 -38.485 1.00 98.50 189 ASN A C 1
ATOM 1543 O O . ASN A 1 189 ? 28.376 11.002 -39.442 1.00 98.50 189 ASN A O 1
ATOM 1547 N N . LEU A 1 190 ? 27.031 9.488 -38.480 1.00 98.44 190 LEU A N 1
ATOM 1548 C CA . LEU A 1 190 ? 27.023 8.585 -39.631 1.00 98.44 190 LEU A CA 1
ATOM 1549 C C . LEU A 1 190 ? 26.271 9.188 -40.818 1.00 98.44 190 LEU A C 1
ATOM 1551 O O . LEU A 1 190 ? 26.727 9.053 -41.952 1.00 98.44 190 LEU A O 1
ATOM 1555 N N . GLN A 1 191 ? 25.161 9.881 -40.567 1.00 98.31 191 GLN A N 1
ATOM 1556 C CA . GLN A 1 191 ? 24.394 10.570 -41.598 1.00 98.31 191 GLN A CA 1
ATOM 1557 C C . GLN A 1 191 ? 25.212 11.693 -42.250 1.00 98.31 191 GLN A C 1
ATOM 1559 O O . GLN A 1 191 ? 25.221 11.804 -43.473 1.00 98.31 191 GLN A O 1
ATOM 1564 N N . GLU A 1 192 ? 25.961 12.472 -41.468 1.00 98.44 192 GLU A N 1
ATOM 1565 C CA . GLU A 1 192 ? 26.875 13.497 -41.985 1.00 98.44 192 GLU A CA 1
ATOM 1566 C C . GLU A 1 192 ? 27.989 12.882 -42.847 1.00 98.44 192 GLU A C 1
ATOM 1568 O O . GLU A 1 192 ? 28.230 13.330 -43.969 1.00 98.44 192 GLU A O 1
ATOM 1573 N N . LYS A 1 193 ? 28.619 11.795 -42.378 1.00 98.25 193 LYS A N 1
ATOM 1574 C CA . LYS A 1 193 ? 29.616 11.049 -43.167 1.00 98.25 193 LYS A CA 1
ATOM 1575 C C . LYS A 1 193 ? 29.028 10.512 -44.468 1.00 98.25 193 LYS A C 1
ATOM 1577 O O . LYS A 1 193 ? 29.685 10.585 -45.503 1.00 98.25 193 LYS A O 1
ATOM 1582 N N . LEU A 1 194 ? 27.808 9.977 -44.431 1.00 98.31 194 LEU A N 1
ATOM 1583 C CA . LEU A 1 194 ? 27.118 9.486 -45.620 1.00 98.31 194 LEU A CA 1
ATOM 1584 C C . LEU A 1 194 ? 26.895 10.618 -46.628 1.00 98.31 194 LEU A C 1
ATOM 1586 O O . LEU A 1 194 ? 27.227 10.451 -47.798 1.00 98.31 194 LEU A O 1
ATOM 1590 N N . GLN A 1 195 ? 26.403 11.772 -46.172 1.00 98.25 195 GLN A N 1
ATOM 1591 C CA . GLN A 1 195 ? 26.208 12.954 -47.018 1.00 98.25 195 GLN A CA 1
ATOM 1592 C C . GLN A 1 195 ? 27.522 13.433 -47.640 1.00 98.25 195 GLN A C 1
ATOM 1594 O O . GLN A 1 195 ? 27.578 13.675 -48.844 1.00 98.25 195 GLN A O 1
ATOM 1599 N N . PHE A 1 196 ? 28.601 13.490 -46.854 1.00 98.38 196 PHE A N 1
ATOM 1600 C CA . PHE A 1 196 ? 29.933 13.812 -47.363 1.00 98.38 196 PHE A CA 1
ATOM 1601 C C . PHE A 1 196 ? 30.366 12.862 -48.489 1.00 98.38 196 PHE A C 1
ATOM 1603 O O . PHE A 1 196 ? 30.845 13.309 -49.534 1.00 98.38 196 PHE A O 1
ATOM 1610 N N . TRP A 1 197 ? 30.190 11.550 -48.299 1.00 98.56 197 TRP A N 1
ATOM 1611 C CA . TRP A 1 197 ? 30.559 10.570 -49.317 1.00 98.56 197 TRP A CA 1
ATOM 1612 C C . TRP A 1 197 ? 29.691 10.686 -50.566 1.00 98.56 197 TRP A C 1
ATOM 1614 O O . TRP A 1 197 ? 30.251 10.677 -51.657 1.00 98.56 197 TRP A O 1
ATOM 1624 N N . ILE A 1 198 ? 28.374 10.862 -50.429 1.00 98.25 198 ILE A N 1
ATOM 1625 C CA . ILE A 1 198 ? 27.463 11.078 -51.564 1.00 98.25 198 ILE A CA 1
ATOM 1626 C C . ILE A 1 198 ? 27.922 12.279 -52.396 1.00 98.25 198 ILE A C 1
ATOM 1628 O O . ILE A 1 198 ? 28.193 12.120 -53.583 1.00 98.25 198 ILE A O 1
ATOM 1632 N N . GLN A 1 199 ? 28.127 13.440 -51.767 1.00 98.25 199 GLN A N 1
ATOM 1633 C CA . GLN A 1 199 ? 28.577 14.653 -52.463 1.00 98.25 199 GLN A CA 1
ATOM 1634 C C . GLN A 1 199 ? 29.927 14.456 -53.159 1.00 98.25 199 GLN A C 1
ATOM 1636 O O . GLN A 1 199 ? 30.158 14.945 -54.268 1.00 98.25 199 GLN A O 1
ATOM 1641 N N . ARG A 1 200 ? 30.849 13.728 -52.516 1.00 98.38 200 ARG A N 1
ATOM 1642 C CA . ARG A 1 200 ? 32.138 13.393 -53.122 1.00 98.38 200 ARG A CA 1
ATOM 1643 C C . ARG A 1 200 ? 31.965 12.500 -54.351 1.00 98.38 200 ARG A C 1
ATOM 1645 O O . ARG A 1 200 ? 32.580 12.783 -55.377 1.00 98.38 200 ARG A O 1
ATOM 1652 N N . TYR A 1 201 ? 31.159 11.445 -54.243 1.00 98.06 201 TYR A N 1
ATOM 1653 C CA . TYR A 1 201 ? 30.875 10.533 -55.349 1.00 98.06 201 TYR A CA 1
ATOM 1654 C C . TYR A 1 201 ? 30.216 11.266 -56.517 1.00 98.06 201 TYR A C 1
ATOM 1656 O O . TYR A 1 201 ? 30.670 11.105 -57.645 1.00 98.06 201 TYR A O 1
ATOM 1664 N N . GLU A 1 202 ? 29.218 12.111 -56.259 1.00 98.44 202 GLU A N 1
ATOM 1665 C CA . GLU A 1 202 ? 28.555 12.933 -57.279 1.00 98.44 202 GLU A CA 1
ATOM 1666 C C . GLU A 1 202 ? 29.552 13.842 -58.003 1.00 98.44 202 GLU A C 1
ATOM 1668 O O . GLU A 1 202 ? 29.610 13.848 -59.231 1.00 98.44 202 GLU A O 1
ATOM 1673 N N . LYS A 1 203 ? 30.416 14.540 -57.256 1.00 98.00 203 LYS A N 1
ATOM 1674 C CA . LYS A 1 203 ? 31.439 15.420 -57.834 1.00 98.00 203 LYS A CA 1
ATOM 1675 C C . LYS A 1 203 ? 32.460 14.664 -58.683 1.00 98.00 203 LYS A C 1
ATOM 1677 O O . LYS A 1 203 ? 32.915 15.169 -59.708 1.00 98.00 203 LYS A O 1
ATOM 1682 N N . ASP A 1 204 ? 32.883 13.483 -58.243 1.00 98.12 204 ASP A N 1
ATOM 1683 C CA . ASP A 1 204 ? 33.845 12.675 -58.993 1.00 98.12 204 ASP A CA 1
ATOM 1684 C C . ASP A 1 204 ? 33.194 12.024 -60.228 1.00 98.12 204 ASP A C 1
ATOM 1686 O O . ASP A 1 204 ? 33.831 11.970 -61.283 1.00 98.12 204 ASP A O 1
ATOM 1690 N N . MET A 1 205 ? 31.920 11.627 -60.140 1.00 97.88 205 MET A N 1
ATOM 1691 C CA . MET A 1 205 ? 31.114 11.193 -61.286 1.00 97.88 205 MET A CA 1
ATOM 1692 C C . MET A 1 205 ? 30.960 12.308 -62.320 1.00 97.88 205 MET A C 1
ATOM 1694 O O . MET A 1 205 ? 31.233 12.077 -63.495 1.00 97.88 205 MET A O 1
ATOM 1698 N N . GLU A 1 206 ? 30.631 13.528 -61.890 1.00 98.19 206 GLU A N 1
ATOM 1699 C CA . GLU A 1 206 ? 30.495 14.684 -62.780 1.00 98.19 206 GLU A CA 1
ATOM 1700 C C . GLU A 1 206 ? 31.807 14.977 -63.525 1.00 98.19 206 GLU A C 1
ATOM 1702 O O . GLU A 1 206 ? 31.812 15.137 -64.745 1.00 98.19 206 GLU A O 1
ATOM 1707 N N . LYS A 1 207 ? 32.953 14.965 -62.827 1.00 97.69 207 LYS A N 1
ATOM 1708 C CA . LYS A 1 207 ? 34.269 15.122 -63.476 1.00 97.69 207 LYS A CA 1
ATOM 1709 C C . LYS A 1 207 ? 34.527 14.032 -64.512 1.00 97.69 207 LYS A C 1
ATOM 1711 O O . LYS A 1 207 ? 35.028 14.329 -65.595 1.00 97.69 207 LYS A O 1
ATOM 1716 N N . LYS A 1 208 ? 34.215 12.770 -64.196 1.00 97.50 208 LYS A N 1
ATOM 1717 C CA . LYS A 1 208 ? 34.412 11.650 -65.127 1.00 97.50 208 LYS A CA 1
ATOM 1718 C C . LYS A 1 208 ? 33.506 11.768 -66.345 1.00 97.50 208 LYS A C 1
ATOM 1720 O O . LYS A 1 208 ? 33.958 11.521 -67.459 1.00 97.50 208 LYS A O 1
ATOM 1725 N N . GLU A 1 209 ? 32.269 12.204 -66.160 1.00 98.12 209 GLU A N 1
ATOM 1726 C CA . GLU A 1 209 ? 31.331 12.447 -67.252 1.00 98.12 209 GLU A CA 1
ATOM 1727 C C . GLU A 1 209 ? 31.775 13.618 -68.144 1.00 98.12 209 GLU A C 1
ATOM 1729 O O . GLU A 1 209 ? 31.739 13.514 -69.375 1.00 98.12 209 GLU A O 1
ATOM 1734 N N . GLN A 1 210 ? 32.318 14.686 -67.553 1.00 97.62 210 GLN A N 1
ATOM 1735 C CA . GLN A 1 210 ? 32.954 15.784 -68.288 1.00 97.62 210 GLN A CA 1
ATOM 1736 C C . GLN A 1 210 ? 34.188 15.309 -69.078 1.00 97.62 210 GLN A C 1
ATOM 1738 O O . GLN A 1 210 ? 34.332 15.652 -70.254 1.00 97.62 210 GLN A O 1
ATOM 1743 N N . GLU A 1 211 ? 35.061 14.487 -68.481 1.00 97.75 211 GLU A N 1
ATOM 1744 C CA . GLU A 1 211 ? 36.215 13.879 -69.166 1.00 97.75 211 GLU A CA 1
ATOM 1745 C C . GLU A 1 211 ? 35.773 13.011 -70.356 1.00 97.75 211 GLU A C 1
ATOM 1747 O O . GLU A 1 211 ? 36.316 13.148 -71.457 1.00 97.75 211 GLU A O 1
ATOM 1752 N N . ILE A 1 212 ? 34.767 12.151 -70.160 1.00 97.94 212 ILE A N 1
ATOM 1753 C CA . ILE A 1 212 ? 34.194 11.302 -71.213 1.00 97.94 212 ILE A CA 1
ATOM 1754 C C . ILE A 1 212 ? 33.641 12.167 -72.345 1.00 97.94 212 ILE A C 1
ATOM 1756 O O . ILE A 1 212 ? 33.982 11.939 -73.506 1.00 97.94 212 ILE A O 1
ATOM 1760 N N . THR A 1 213 ? 32.853 13.191 -72.022 1.00 97.81 213 THR A N 1
ATOM 1761 C CA . THR A 1 213 ? 32.270 14.112 -73.007 1.00 97.81 213 THR A CA 1
ATOM 1762 C C . THR A 1 213 ? 33.363 14.842 -73.794 1.00 97.81 213 THR A C 1
ATOM 1764 O O . THR A 1 213 ? 33.310 14.927 -75.023 1.00 97.81 213 THR A O 1
ATOM 1767 N N . ALA A 1 214 ? 34.418 15.313 -73.123 1.00 97.88 214 ALA A N 1
ATOM 1768 C CA . ALA A 1 214 ? 35.554 15.959 -73.775 1.00 97.88 214 ALA A CA 1
ATOM 1769 C C . ALA A 1 214 ? 36.306 15.004 -74.721 1.00 97.88 214 ALA A C 1
ATOM 1771 O O . ALA A 1 214 ? 36.681 15.397 -75.830 1.00 97.88 214 ALA A O 1
ATOM 1772 N N . LEU A 1 215 ? 36.515 13.746 -74.317 1.00 97.81 215 LEU A N 1
ATOM 1773 C CA . LEU A 1 215 ? 37.139 12.720 -75.158 1.00 97.81 215 LEU A CA 1
ATOM 1774 C C . LEU A 1 215 ? 36.257 12.340 -76.352 1.00 97.81 215 LEU A C 1
ATOM 1776 O O . LEU A 1 215 ? 36.764 12.232 -77.470 1.00 97.81 215 LEU A O 1
ATOM 1780 N N . GLN A 1 216 ? 34.947 12.196 -76.149 1.00 97.88 216 GLN A N 1
ATOM 1781 C CA . GLN A 1 216 ? 33.983 11.963 -77.224 1.00 97.88 216 GLN A CA 1
ATOM 1782 C C . GLN A 1 216 ? 34.007 13.109 -78.240 1.00 97.88 216 GLN A C 1
ATOM 1784 O O . GLN A 1 216 ? 34.103 12.852 -79.439 1.00 97.88 216 GLN A O 1
ATOM 1789 N N . ASN A 1 217 ? 34.028 14.362 -77.780 1.00 97.44 217 ASN A N 1
ATOM 1790 C CA . ASN A 1 217 ? 34.148 15.532 -78.650 1.00 97.44 217 ASN A CA 1
ATOM 1791 C C . ASN A 1 217 ? 35.464 15.521 -79.444 1.00 97.44 217 ASN A C 1
ATOM 1793 O O . ASN A 1 217 ? 35.443 15.675 -80.666 1.00 97.44 217 ASN A O 1
ATOM 1797 N N . LYS A 1 218 ? 36.608 15.256 -78.795 1.00 97.38 218 LYS A N 1
ATOM 1798 C CA . LYS A 1 218 ? 37.918 15.134 -79.472 1.00 97.38 218 LYS A CA 1
ATOM 1799 C C . LYS A 1 218 ? 37.936 14.023 -80.525 1.00 97.38 218 LYS A C 1
ATOM 1801 O O . LYS A 1 218 ? 38.471 14.224 -81.621 1.00 97.38 218 LYS A O 1
ATOM 1806 N N . ARG A 1 219 ? 37.340 12.867 -80.211 1.00 97.75 219 ARG A N 1
ATOM 1807 C CA . ARG A 1 219 ? 37.181 11.746 -81.146 1.00 97.75 219 ARG A CA 1
ATOM 1808 C C . ARG A 1 219 ? 36.329 12.165 -82.340 1.00 97.75 219 ARG A C 1
ATOM 1810 O O . ARG A 1 219 ? 36.750 11.949 -83.470 1.00 97.75 219 ARG A O 1
ATOM 1817 N N . ASN A 1 220 ? 35.177 12.790 -82.100 1.00 97.19 220 ASN A N 1
ATOM 1818 C CA . ASN A 1 220 ? 34.249 13.216 -83.149 1.00 97.19 220 ASN A CA 1
ATOM 1819 C C . ASN A 1 220 ? 34.895 14.250 -84.090 1.00 97.19 220 ASN A C 1
ATOM 1821 O O . ASN A 1 220 ? 34.773 14.122 -85.305 1.00 97.19 220 ASN A O 1
ATOM 1825 N N . VAL A 1 221 ? 35.652 15.217 -83.555 1.00 97.19 221 VAL A N 1
ATOM 1826 C CA . VAL A 1 221 ? 36.407 16.196 -84.363 1.00 97.19 221 VAL A CA 1
ATOM 1827 C C . VAL A 1 221 ? 37.486 15.512 -85.205 1.00 97.19 221 VAL A C 1
ATOM 1829 O O . VAL A 1 221 ? 37.586 15.763 -86.405 1.00 97.19 221 VAL A O 1
ATOM 1832 N N . SER A 1 222 ? 38.276 14.616 -84.606 1.00 95.75 222 SER A N 1
ATOM 1833 C CA . SER A 1 222 ? 39.301 13.855 -85.338 1.00 95.75 222 SER A CA 1
ATOM 1834 C C . SER A 1 222 ? 38.684 12.989 -86.440 1.00 95.75 222 SER A C 1
ATOM 1836 O O . SER A 1 222 ? 39.197 12.941 -87.556 1.00 95.75 222 SER A O 1
ATOM 1838 N N . GLN A 1 223 ? 37.552 12.346 -86.150 1.00 97.12 223 GLN A N 1
ATOM 1839 C CA . GLN A 1 223 ? 36.807 11.538 -87.107 1.00 97.12 223 GLN A CA 1
ATOM 1840 C C . GLN A 1 223 ? 36.275 12.387 -88.268 1.00 97.12 223 GLN A C 1
ATOM 1842 O O . GLN A 1 223 ? 36.461 12.000 -89.421 1.00 97.12 223 GLN A O 1
ATOM 1847 N N . ALA A 1 224 ? 35.693 13.556 -87.988 1.00 97.06 224 ALA A N 1
ATOM 1848 C CA . ALA A 1 224 ? 35.259 14.498 -89.019 1.00 97.06 224 ALA A CA 1
ATOM 1849 C C . ALA A 1 224 ? 36.440 14.945 -89.896 1.00 97.06 224 ALA A C 1
ATOM 1851 O O . ALA A 1 224 ? 36.349 14.922 -91.122 1.00 97.06 224 ALA A O 1
ATOM 1852 N N . ARG A 1 225 ? 37.596 15.246 -89.288 1.00 96.25 225 ARG A N 1
ATOM 1853 C CA . ARG A 1 225 ? 38.807 15.629 -90.025 1.00 96.25 225 ARG A CA 1
ATOM 1854 C C . ARG A 1 225 ? 39.317 14.521 -90.946 1.00 96.25 225 ARG A C 1
ATOM 1856 O O . ARG A 1 225 ? 39.712 14.802 -92.077 1.00 96.25 225 ARG A O 1
ATOM 1863 N N . ILE A 1 226 ? 39.318 13.273 -90.478 1.00 96.12 226 ILE A N 1
ATOM 1864 C CA . ILE A 1 226 ? 39.690 12.119 -91.305 1.00 96.12 226 ILE A CA 1
ATOM 1865 C C . ILE A 1 226 ? 38.702 11.971 -92.462 1.00 96.12 226 ILE A C 1
ATOM 1867 O O . ILE A 1 226 ? 39.136 11.848 -93.602 1.00 96.12 226 ILE A O 1
ATOM 1871 N N . GLN A 1 227 ? 37.393 12.056 -92.205 1.00 96.44 227 GLN A N 1
ATOM 1872 C CA . GLN A 1 227 ? 36.368 11.977 -93.250 1.00 96.44 227 GLN A CA 1
ATOM 1873 C C . GLN A 1 227 ? 36.528 13.078 -94.311 1.00 96.44 227 GLN A C 1
ATOM 1875 O O . GLN A 1 227 ? 36.450 12.785 -95.506 1.00 96.44 227 GLN A O 1
ATOM 1880 N N . GLU A 1 228 ? 36.813 14.319 -93.903 1.00 96.31 228 GLU A N 1
ATOM 1881 C CA . GLU A 1 228 ? 37.117 15.430 -94.813 1.00 96.31 228 GLU A CA 1
ATOM 1882 C C . GLU A 1 228 ? 38.354 15.157 -95.676 1.00 96.31 228 GLU A C 1
ATOM 1884 O O . GLU A 1 228 ? 38.321 15.373 -96.887 1.00 96.31 228 GLU A O 1
ATOM 1889 N N . LEU A 1 229 ? 39.456 14.696 -95.072 1.00 95.62 229 LEU A N 1
ATOM 1890 C CA . LEU A 1 229 ? 40.690 14.387 -95.798 1.00 95.62 229 LEU A CA 1
ATOM 1891 C C . LEU A 1 229 ? 40.494 13.210 -96.754 1.00 95.62 229 LEU A C 1
ATOM 1893 O O . LEU A 1 229 ? 40.906 13.297 -97.906 1.00 95.62 229 LEU A O 1
ATOM 1897 N N . SER A 1 230 ? 39.813 12.147 -96.320 1.00 95.56 230 SER A N 1
ATOM 1898 C CA . SER A 1 230 ? 39.456 11.020 -97.183 1.00 95.56 230 SER A CA 1
ATOM 1899 C C . SER A 1 230 ? 38.597 11.463 -98.363 1.00 95.56 230 SER A C 1
ATOM 1901 O O . SER A 1 230 ? 38.821 10.990 -99.474 1.00 95.56 230 SER A O 1
ATOM 1903 N N . LYS A 1 231 ? 37.648 12.388 -98.153 1.00 96.25 231 LYS A N 1
ATOM 1904 C CA . LYS A 1 231 ? 36.875 12.987 -99.246 1.00 96.25 231 LYS A CA 1
ATOM 1905 C C . LYS A 1 231 ? 37.789 13.741 -100.213 1.00 96.25 231 LYS A C 1
ATOM 1907 O O . LYS A 1 231 ? 37.804 13.397 -101.382 1.00 96.25 231 LYS A O 1
ATOM 1912 N N . LYS A 1 232 ? 38.637 14.652 -99.724 1.00 95.19 232 LYS A N 1
ATOM 1913 C CA . LYS A 1 232 ? 39.596 15.390 -100.569 1.00 95.19 232 LYS A CA 1
ATOM 1914 C C . LYS A 1 232 ? 40.534 14.475 -101.358 1.00 95.19 232 LYS A C 1
ATOM 1916 O O . LYS A 1 232 ? 40.817 14.754 -102.515 1.00 95.19 232 LYS A O 1
ATOM 1921 N N . CYS A 1 233 ? 41.025 13.393 -100.752 1.00 93.06 233 CYS A N 1
ATOM 1922 C CA . CYS A 1 233 ? 41.859 12.415 -101.448 1.00 93.06 233 CYS A CA 1
ATOM 1923 C C . CYS A 1 233 ? 41.093 11.702 -102.565 1.00 93.06 233 CYS A C 1
ATOM 1925 O O . CYS A 1 233 ? 41.664 11.532 -103.637 1.00 93.06 233 CYS A O 1
ATOM 1927 N N . ARG A 1 234 ? 39.829 11.315 -102.333 1.00 94.19 234 ARG A N 1
ATOM 1928 C CA . ARG A 1 234 ? 38.966 10.750 -103.383 1.00 94.19 234 ARG A CA 1
ATOM 1929 C C . ARG A 1 234 ? 38.741 11.756 -104.508 1.00 94.19 234 ARG A C 1
ATOM 1931 O O . ARG A 1 234 ? 39.045 11.427 -105.645 1.00 94.19 234 ARG A O 1
ATOM 1938 N N . ASP A 1 235 ? 38.352 12.985 -104.173 1.00 93.62 235 ASP A N 1
ATOM 1939 C CA . ASP A 1 235 ? 38.123 14.055 -105.151 1.00 93.62 235 ASP A CA 1
ATOM 1940 C C . ASP A 1 235 ? 39.395 14.310 -105.999 1.00 93.62 235 ASP A C 1
ATOM 1942 O O . ASP A 1 235 ? 39.343 14.412 -107.220 1.00 93.62 235 ASP A O 1
ATOM 1946 N N . MET A 1 236 ? 40.583 14.348 -105.378 1.00 91.75 236 MET A N 1
ATOM 1947 C CA . MET A 1 236 ? 41.858 14.484 -106.102 1.00 91.75 236 MET A CA 1
ATOM 1948 C C . MET A 1 236 ? 42.197 13.265 -106.968 1.00 91.75 236 MET A C 1
ATOM 1950 O O . MET A 1 236 ? 42.773 13.423 -108.042 1.00 91.75 236 MET A O 1
ATOM 1954 N N . GLN A 1 237 ? 41.914 12.050 -106.491 1.00 91.88 237 GLN A N 1
ATOM 1955 C CA . GLN A 1 237 ? 42.129 10.826 -107.263 1.00 91.88 237 GLN A CA 1
ATOM 1956 C C . GLN A 1 237 ? 41.231 10.793 -108.498 1.00 91.88 237 GLN A C 1
ATOM 1958 O O . GLN A 1 237 ? 41.726 10.446 -109.567 1.00 91.88 237 GLN A O 1
ATOM 1963 N N . GLU A 1 238 ? 39.966 11.193 -108.363 1.00 91.62 238 GLU A N 1
ATOM 1964 C CA . GLU A 1 238 ? 39.030 11.350 -109.479 1.00 91.62 238 GLU A CA 1
ATOM 1965 C C . GLU A 1 238 ? 39.589 12.332 -110.512 1.00 91.62 238 GLU A C 1
ATOM 1967 O O . GLU A 1 238 ? 39.781 11.937 -111.657 1.00 91.62 238 GLU A O 1
ATOM 1972 N N . VAL A 1 239 ? 40.029 13.527 -110.097 1.00 92.50 239 VAL A N 1
ATOM 1973 C CA . VAL A 1 239 ? 40.654 14.512 -111.005 1.00 92.50 239 VAL A CA 1
ATOM 1974 C C . VAL A 1 239 ? 41.915 13.969 -111.698 1.00 92.50 239 VAL A C 1
ATOM 1976 O O . VAL A 1 239 ? 42.147 14.240 -112.874 1.00 92.50 239 VAL A O 1
ATOM 1979 N N . ILE A 1 240 ? 42.761 13.196 -111.003 1.00 90.25 240 ILE A N 1
ATOM 1980 C CA . ILE A 1 240 ? 43.959 12.584 -111.613 1.00 90.25 240 ILE A CA 1
ATOM 1981 C C . ILE A 1 240 ? 43.572 11.515 -112.640 1.00 90.25 240 ILE A C 1
ATOM 1983 O O . ILE A 1 240 ? 44.229 11.400 -113.677 1.00 90.25 240 ILE A O 1
ATOM 1987 N N . ILE A 1 241 ? 42.562 10.696 -112.337 1.00 91.56 241 ILE A N 1
ATOM 1988 C CA . ILE A 1 241 ? 42.046 9.689 -113.268 1.00 91.56 241 ILE A CA 1
ATOM 1989 C C . ILE A 1 241 ? 41.463 10.396 -114.491 1.00 91.56 241 ILE A C 1
ATOM 1991 O O . ILE A 1 241 ? 41.847 10.051 -115.604 1.00 91.56 241 ILE A O 1
ATOM 1995 N N . GLU A 1 242 ? 40.637 11.422 -114.290 1.00 89.00 242 GLU A N 1
ATOM 1996 C CA . GLU A 1 242 ? 40.069 12.256 -115.350 1.00 89.00 242 GLU A CA 1
ATOM 1997 C C . GLU A 1 242 ? 41.174 12.847 -116.242 1.00 89.00 242 GLU A C 1
ATOM 1999 O O . GLU A 1 242 ? 41.222 12.514 -117.424 1.00 89.00 242 GLU A O 1
ATOM 2004 N N . ASP A 1 243 ? 42.158 13.574 -115.696 1.00 89.25 243 ASP A N 1
ATOM 2005 C CA . ASP A 1 243 ? 43.281 14.144 -116.471 1.00 89.25 243 ASP A CA 1
ATOM 2006 C C . ASP A 1 243 ? 44.097 13.072 -117.224 1.00 89.25 243 ASP A C 1
ATOM 2008 O O . ASP A 1 243 ? 44.519 13.281 -118.367 1.00 89.25 243 ASP A O 1
ATOM 2012 N N . ARG A 1 244 ? 44.314 11.890 -116.625 1.00 87.81 244 ARG A N 1
ATOM 2013 C CA . ARG A 1 244 ? 44.984 10.768 -117.308 1.00 87.81 244 ARG A CA 1
ATOM 2014 C C . ARG A 1 244 ? 44.158 10.246 -118.476 1.00 87.81 244 ARG A C 1
ATOM 2016 O O . ARG A 1 244 ? 44.716 10.067 -119.560 1.00 87.81 244 ARG A O 1
ATOM 2023 N N . THR A 1 245 ? 42.862 10.025 -118.268 1.00 88.62 245 THR A N 1
ATOM 2024 C CA . THR A 1 245 ? 41.952 9.548 -119.315 1.00 88.62 245 THR A CA 1
ATOM 2025 C C . THR A 1 245 ? 41.802 10.574 -120.434 1.00 88.62 245 THR A C 1
ATOM 2027 O O . THR A 1 245 ? 41.866 10.202 -121.602 1.00 88.62 245 THR A O 1
ATOM 2030 N N . GLU A 1 246 ? 41.724 11.869 -120.121 1.00 88.00 246 GLU A N 1
ATOM 2031 C CA . GLU A 1 246 ? 41.692 12.954 -121.105 1.00 88.00 246 GLU A CA 1
ATOM 2032 C C . GLU A 1 246 ? 42.982 13.006 -121.932 1.00 88.00 246 GLU A C 1
ATOM 2034 O O . GLU A 1 246 ? 42.932 13.075 -123.161 1.00 88.00 246 GLU A O 1
ATOM 2039 N N . LYS A 1 247 ? 44.156 12.896 -121.295 1.00 88.38 247 LYS A N 1
ATOM 2040 C CA . LYS A 1 247 ? 45.448 12.823 -122.003 1.00 88.38 247 LYS A CA 1
ATOM 2041 C C . LYS A 1 247 ? 45.577 11.572 -122.864 1.00 88.38 247 LYS A C 1
ATOM 2043 O O . LYS A 1 247 ? 46.198 11.622 -123.926 1.00 88.38 247 LYS A O 1
ATOM 2048 N N . GLU A 1 248 ? 45.061 10.434 -122.414 1.00 88.69 248 GLU A N 1
ATOM 2049 C CA . GLU A 1 248 ? 45.003 9.207 -123.213 1.00 88.69 248 GLU A CA 1
ATOM 2050 C C . GLU A 1 248 ? 44.066 9.359 -124.409 1.00 88.69 248 GLU A C 1
ATOM 2052 O O . GLU A 1 248 ? 44.479 9.063 -125.530 1.00 88.69 248 GLU A O 1
ATOM 2057 N N . HIS A 1 249 ? 42.871 9.916 -124.208 1.00 87.94 249 HIS A N 1
ATOM 2058 C CA . HIS A 1 249 ? 41.938 10.239 -125.283 1.00 87.94 249 HIS A CA 1
ATOM 2059 C C . HIS A 1 249 ? 42.549 11.206 -126.300 1.00 87.94 249 HIS A C 1
ATOM 2061 O O . HIS A 1 249 ? 42.462 10.951 -127.501 1.00 87.94 249 HIS A O 1
ATOM 2067 N N . LEU A 1 250 ? 43.229 12.262 -125.849 1.00 88.94 250 LEU A N 1
ATOM 2068 C CA . LEU A 1 250 ? 43.890 13.225 -126.729 1.00 88.94 250 LEU A CA 1
ATOM 2069 C C . LEU A 1 250 ? 45.040 12.583 -127.519 1.00 88.94 250 LEU A C 1
ATOM 2071 O O . LEU A 1 250 ? 45.174 12.818 -128.719 1.00 88.94 250 LEU A O 1
ATOM 2075 N N . ARG A 1 251 ? 45.855 11.730 -126.880 1.00 87.25 251 ARG A N 1
ATOM 2076 C CA . ARG A 1 251 ? 46.909 10.964 -127.570 1.00 87.25 251 ARG A CA 1
ATOM 2077 C C . ARG A 1 251 ? 46.326 10.013 -128.611 1.00 87.25 251 ARG A C 1
ATOM 2079 O O . ARG A 1 251 ? 46.828 9.981 -129.731 1.00 87.25 251 ARG A O 1
ATOM 2086 N N . ALA A 1 252 ? 45.264 9.285 -128.271 1.00 88.56 252 ALA A N 1
ATOM 2087 C CA . ALA A 1 252 ? 44.585 8.382 -129.194 1.00 88.56 252 ALA A CA 1
ATOM 2088 C C . ALA A 1 252 ? 43.959 9.139 -130.379 1.00 88.56 252 ALA A C 1
ATOM 2090 O O . ALA A 1 252 ? 44.036 8.666 -131.512 1.00 88.56 252 ALA A O 1
ATOM 2091 N N . GLN A 1 253 ? 43.391 10.330 -130.146 1.00 86.31 253 GLN A N 1
ATOM 2092 C CA . GLN A 1 253 ? 42.899 11.209 -131.211 1.00 86.31 253 GLN A CA 1
ATOM 2093 C C . GLN A 1 253 ? 44.035 11.671 -132.126 1.00 86.31 253 GLN A C 1
ATOM 2095 O O . GLN A 1 253 ? 43.935 11.494 -133.337 1.00 86.31 253 GLN A O 1
ATOM 2100 N N . LEU A 1 254 ? 45.141 12.177 -131.572 1.00 86.94 254 LEU A N 1
ATOM 2101 C CA . LEU A 1 254 ? 46.306 12.585 -132.362 1.00 86.94 254 LEU A CA 1
ATOM 2102 C C . LEU A 1 254 ? 46.902 11.419 -133.159 1.00 86.94 254 LEU A C 1
ATOM 2104 O O . LEU A 1 254 ? 47.236 11.594 -134.327 1.00 86.94 254 LEU A O 1
ATOM 2108 N N . GLU A 1 255 ? 47.009 10.224 -132.572 1.00 87.38 255 GLU A N 1
ATOM 2109 C CA . GLU A 1 255 ? 47.493 9.029 -133.270 1.00 87.38 255 GLU A CA 1
ATOM 2110 C C . GLU A 1 255 ? 46.538 8.610 -134.396 1.00 87.38 255 GLU A C 1
ATOM 2112 O O . GLU A 1 255 ? 46.986 8.243 -135.485 1.00 87.38 255 GLU A O 1
ATOM 2117 N N . LYS A 1 256 ? 45.222 8.697 -134.169 1.00 84.31 256 LYS A N 1
ATOM 2118 C CA . LYS A 1 256 ? 44.208 8.447 -135.198 1.00 84.31 256 LYS A CA 1
ATOM 2119 C C . LYS A 1 256 ? 44.331 9.452 -136.340 1.00 84.31 256 LYS A C 1
ATOM 2121 O O . LYS A 1 256 ? 44.439 9.032 -137.488 1.00 84.31 256 LYS A O 1
ATOM 2126 N N . GLU A 1 257 ? 44.402 10.747 -136.042 1.00 85.62 257 GLU A N 1
ATOM 2127 C CA . GLU A 1 257 ? 44.603 11.778 -137.061 1.00 85.62 257 GLU A CA 1
ATOM 2128 C C . GLU A 1 257 ? 45.941 11.602 -137.794 1.00 85.62 257 GLU A C 1
ATOM 2130 O O . GLU A 1 257 ? 46.023 11.839 -138.995 1.00 85.62 257 GLU A O 1
ATOM 2135 N N . GLN A 1 258 ? 47.008 11.182 -137.105 1.00 85.81 258 GLN A N 1
ATOM 2136 C CA . GLN A 1 258 ? 48.303 10.888 -137.722 1.00 85.81 258 GLN A CA 1
ATOM 2137 C C . GLN A 1 258 ? 48.181 9.717 -138.704 1.00 85.81 258 GLN A C 1
ATOM 2139 O O . GLN A 1 258 ? 48.610 9.835 -139.850 1.00 85.81 258 GLN A O 1
ATOM 2144 N N . LYS A 1 259 ? 47.532 8.617 -138.298 1.00 87.12 259 LYS A N 1
ATOM 2145 C CA . LYS A 1 259 ? 47.245 7.466 -139.171 1.00 87.12 259 LYS A CA 1
ATOM 2146 C C . LYS A 1 259 ? 46.368 7.863 -140.358 1.00 87.12 259 LYS A C 1
ATOM 2148 O O . LYS A 1 259 ? 46.624 7.411 -141.471 1.00 87.12 259 LYS A O 1
ATOM 2153 N N . GLU A 1 260 ? 45.370 8.720 -140.148 1.00 84.81 260 GLU A N 1
ATOM 2154 C CA . GLU A 1 260 ? 44.525 9.275 -141.211 1.00 84.81 260 GLU A CA 1
ATOM 2155 C C . GLU A 1 260 ? 45.333 10.163 -142.169 1.00 84.81 260 GLU A C 1
ATOM 2157 O O . GLU A 1 260 ? 45.191 10.020 -143.382 1.00 84.81 260 GLU A O 1
ATOM 2162 N N . ARG A 1 261 ? 46.240 11.015 -141.667 1.00 83.00 261 ARG A N 1
ATOM 2163 C CA . ARG A 1 261 ? 47.169 11.820 -142.486 1.00 83.00 261 ARG A CA 1
ATOM 2164 C C . ARG A 1 261 ? 48.139 10.944 -143.272 1.00 83.00 261 ARG A C 1
ATOM 2166 O O . ARG A 1 261 ? 48.367 11.209 -144.453 1.00 83.00 261 ARG A O 1
ATOM 2173 N N . ASP A 1 262 ? 48.683 9.894 -142.667 1.00 84.25 262 ASP A N 1
ATOM 2174 C CA . ASP A 1 262 ? 49.581 8.946 -143.328 1.00 84.25 262 ASP A CA 1
ATOM 2175 C C . ASP A 1 262 ? 48.842 8.144 -144.403 1.00 84.25 262 ASP A C 1
ATOM 2177 O O . ASP A 1 262 ? 49.349 7.973 -145.513 1.00 84.25 262 ASP A O 1
ATOM 2181 N N . ALA A 1 263 ? 47.621 7.686 -144.114 1.00 83.75 263 ALA A N 1
ATOM 2182 C CA . ALA A 1 263 ? 46.753 7.029 -145.085 1.00 83.75 263 ALA A CA 1
ATOM 2183 C C . ALA A 1 263 ? 46.383 7.982 -146.229 1.00 83.75 263 ALA A C 1
ATOM 2185 O O . ALA A 1 263 ? 46.550 7.620 -147.392 1.00 83.75 263 ALA A O 1
ATOM 2186 N N . ALA A 1 264 ? 45.975 9.217 -145.926 1.00 82.75 264 ALA A N 1
ATOM 2187 C CA . ALA A 1 264 ? 45.717 10.254 -146.919 1.00 82.75 264 ALA A CA 1
ATOM 2188 C C . ALA A 1 264 ? 46.965 10.533 -147.766 1.00 82.75 264 ALA A C 1
ATOM 2190 O O . ALA A 1 264 ? 46.865 10.624 -148.985 1.00 82.75 264 ALA A O 1
ATOM 2191 N N . THR A 1 265 ? 48.155 10.582 -147.163 1.00 80.12 265 THR A N 1
ATOM 2192 C CA . THR A 1 265 ? 49.430 10.754 -147.873 1.00 80.12 265 THR A CA 1
ATOM 2193 C C . THR A 1 265 ? 49.732 9.562 -148.776 1.00 80.12 265 THR A C 1
ATOM 2195 O O . THR A 1 265 ? 50.110 9.761 -149.928 1.00 80.12 265 THR A O 1
ATOM 2198 N N . LYS A 1 266 ? 49.516 8.323 -148.312 1.00 82.31 266 LYS A N 1
ATOM 2199 C CA . LYS A 1 266 ? 49.655 7.104 -149.127 1.00 82.31 266 LYS A CA 1
ATOM 2200 C C . LYS A 1 266 ? 48.667 7.088 -150.291 1.00 82.31 266 LYS A C 1
ATOM 2202 O O . LYS A 1 266 ? 49.075 6.780 -151.405 1.00 82.31 266 LYS A O 1
ATOM 2207 N N . ILE A 1 267 ? 47.409 7.472 -150.068 1.00 81.81 267 ILE A N 1
ATOM 2208 C CA . ILE A 1 267 ? 46.384 7.598 -151.115 1.00 81.81 267 ILE A CA 1
ATOM 2209 C C . ILE A 1 267 ? 46.782 8.690 -152.107 1.00 81.81 267 ILE A C 1
ATOM 2211 O O . ILE A 1 267 ? 46.766 8.454 -153.311 1.00 81.81 267 ILE A O 1
ATOM 2215 N N . GLN A 1 268 ? 47.208 9.862 -151.633 1.00 77.06 268 GLN A N 1
ATOM 2216 C CA . GLN A 1 268 ? 47.692 10.942 -152.488 1.00 77.06 268 GLN A CA 1
ATOM 2217 C C . GLN A 1 268 ? 48.940 10.529 -153.281 1.00 77.06 268 GLN A C 1
ATOM 2219 O O . GLN A 1 268 ? 49.058 10.879 -154.450 1.00 77.06 268 GLN A O 1
ATOM 2224 N N . ALA A 1 269 ? 49.877 9.792 -152.681 1.00 77.62 269 ALA A N 1
ATOM 2225 C CA . ALA A 1 269 ? 51.078 9.288 -153.344 1.00 77.62 269 ALA A CA 1
ATOM 2226 C C . ALA A 1 269 ? 50.747 8.187 -154.361 1.00 77.62 269 ALA A C 1
ATOM 2228 O O . ALA A 1 269 ? 51.288 8.194 -155.465 1.00 77.62 269 ALA A O 1
ATOM 2229 N N . TRP A 1 270 ? 49.819 7.284 -154.037 1.00 80.88 270 TRP A N 1
ATOM 2230 C CA . TRP A 1 270 ? 49.286 6.296 -154.971 1.00 80.88 270 TRP A CA 1
ATOM 2231 C C . TRP A 1 270 ? 48.563 6.974 -156.132 1.00 80.88 270 TRP A C 1
ATOM 2233 O O . TRP A 1 270 ? 48.824 6.624 -157.279 1.00 80.88 270 TRP A O 1
ATOM 2243 N N . TRP A 1 271 ? 47.733 7.986 -155.872 1.00 74.75 271 TRP A N 1
ATOM 2244 C CA . TRP A 1 271 ? 47.038 8.755 -156.901 1.00 74.75 271 TRP A CA 1
ATOM 2245 C C . TRP A 1 271 ? 48.013 9.542 -157.776 1.00 74.75 271 TRP A C 1
ATOM 2247 O O . TRP A 1 271 ? 47.938 9.433 -158.992 1.00 74.75 271 TRP A O 1
ATOM 2257 N N . ARG A 1 272 ? 48.999 10.243 -157.198 1.00 71.44 272 ARG A N 1
ATOM 2258 C CA . ARG A 1 272 ? 50.085 10.912 -157.945 1.00 71.44 272 ARG A CA 1
ATOM 2259 C C . ARG A 1 272 ? 50.904 9.913 -158.769 1.00 71.44 272 ARG A C 1
ATOM 2261 O O . ARG A 1 272 ? 51.181 10.165 -159.935 1.00 71.44 272 ARG A O 1
ATOM 2268 N N . GLY A 1 273 ? 51.246 8.755 -158.207 1.00 67.69 273 GLY A N 1
ATOM 2269 C CA . GLY A 1 273 ? 51.949 7.686 -158.919 1.00 67.69 273 GLY A CA 1
ATOM 2270 C C . GLY A 1 273 ? 51.104 7.033 -160.017 1.00 67.69 273 GLY A C 1
ATOM 2271 O O . GLY A 1 273 ? 51.635 6.632 -161.048 1.00 67.69 273 GLY A O 1
ATOM 2272 N N . THR A 1 274 ? 49.788 6.953 -159.831 1.00 67.06 274 THR A N 1
ATOM 2273 C CA . THR A 1 274 ? 48.830 6.453 -160.827 1.00 67.06 274 THR A CA 1
ATOM 2274 C C . THR A 1 274 ? 48.588 7.486 -161.925 1.00 67.06 274 THR A C 1
ATOM 2276 O O . THR A 1 274 ? 48.565 7.108 -163.088 1.00 67.06 274 THR A O 1
ATOM 2279 N N . LEU A 1 275 ? 48.519 8.779 -161.595 1.00 60.44 275 LEU A N 1
ATOM 2280 C CA . LEU A 1 275 ? 48.533 9.902 -162.541 1.00 60.44 275 LEU A CA 1
ATOM 2281 C C . LEU A 1 275 ? 49.769 9.845 -163.449 1.00 60.44 275 LEU A C 1
ATOM 2283 O O . LEU A 1 275 ? 49.642 10.000 -164.661 1.00 60.44 275 LEU A O 1
ATOM 2287 N N . VAL A 1 276 ? 50.944 9.551 -162.877 1.00 60.22 276 VAL A N 1
ATOM 2288 C CA . VAL A 1 276 ? 52.198 9.373 -163.630 1.00 60.22 276 VAL A CA 1
ATOM 2289 C C . VAL A 1 276 ? 52.174 8.102 -164.493 1.00 60.22 276 VAL A C 1
ATOM 2291 O O . VAL A 1 276 ? 52.591 8.148 -165.645 1.00 60.22 276 VAL A O 1
ATOM 2294 N N . ARG A 1 277 ? 51.668 6.970 -163.981 1.00 62.41 277 ARG A N 1
ATOM 2295 C CA . ARG A 1 277 ? 51.686 5.671 -164.691 1.00 62.41 277 ARG A CA 1
ATOM 2296 C C . ARG A 1 277 ? 50.563 5.466 -165.714 1.00 62.41 277 ARG A C 1
ATOM 2298 O O . ARG A 1 277 ? 50.761 4.719 -166.662 1.00 62.41 277 ARG A O 1
ATOM 2305 N N . LYS A 1 278 ? 49.402 6.109 -165.547 1.00 55.44 278 LYS A N 1
ATOM 2306 C CA . LYS A 1 278 ? 48.276 6.074 -166.503 1.00 55.44 278 LYS A CA 1
ATOM 2307 C C . LYS A 1 278 ? 48.309 7.213 -167.533 1.00 55.44 278 LYS A C 1
ATOM 2309 O O . LYS A 1 278 ? 47.360 7.354 -168.293 1.00 55.44 278 LYS A O 1
ATOM 2314 N N . GLY A 1 279 ? 49.367 8.030 -167.569 1.00 50.75 279 GLY A N 1
ATOM 2315 C CA . GLY A 1 279 ? 49.553 9.041 -168.618 1.00 50.75 279 GLY A CA 1
ATOM 2316 C C . GLY A 1 279 ? 48.544 10.200 -168.610 1.00 50.75 279 GLY A C 1
ATOM 2317 O O . GLY A 1 279 ? 48.442 10.911 -169.601 1.00 50.75 279 GLY A O 1
ATOM 2318 N N . LEU A 1 280 ? 47.827 10.436 -167.504 1.00 47.69 280 LEU A N 1
ATOM 2319 C CA . LEU A 1 280 ? 46.905 11.577 -167.333 1.00 47.69 280 LEU A CA 1
ATOM 2320 C C . LEU A 1 280 ? 47.597 12.794 -166.686 1.00 47.69 280 LEU A C 1
ATOM 2322 O O . LEU A 1 280 ? 46.977 13.589 -165.982 1.00 47.69 280 LEU A O 1
ATOM 2326 N N . GLY A 1 281 ? 48.903 12.935 -166.917 1.00 36.72 281 GLY A N 1
ATOM 2327 C CA . GLY A 1 281 ? 49.708 14.065 -166.470 1.00 36.72 281 GLY A CA 1
ATOM 2328 C C . GLY A 1 281 ? 50.086 14.962 -167.642 1.00 36.72 281 GLY A C 1
ATOM 2329 O O . GLY A 1 281 ? 51.018 14.651 -168.378 1.00 36.72 281 GLY A O 1
ATOM 2330 N N . SER A 1 282 ? 49.401 16.096 -167.789 1.00 34.78 282 SER A N 1
ATOM 2331 C CA . SER A 1 282 ? 49.907 17.190 -168.622 1.00 34.78 282 SER A CA 1
ATOM 2332 C C . SER A 1 282 ? 51.097 17.870 -167.920 1.00 34.78 282 SER A C 1
ATOM 2334 O O . SER A 1 282 ? 51.056 18.050 -166.698 1.00 34.78 282 SER A O 1
ATOM 2336 N N . PRO A 1 283 ? 52.168 18.250 -168.642 1.00 43.59 283 PRO A N 1
ATOM 2337 C CA . PRO A 1 283 ? 53.416 18.709 -168.051 1.00 43.59 283 PRO A CA 1
ATOM 2338 C C . PRO A 1 283 ? 53.394 20.221 -167.820 1.00 43.59 283 PRO A C 1
ATOM 2340 O O . PRO A 1 283 ? 53.024 20.975 -168.715 1.00 43.59 283 PRO A O 1
ATOM 2343 N N . LYS A 1 284 ? 53.900 20.687 -166.673 1.00 32.28 284 LYS A N 1
ATOM 2344 C CA . LYS A 1 284 ? 54.523 22.015 -166.581 1.00 32.28 284 LYS A CA 1
ATOM 2345 C C . LYS A 1 284 ? 55.523 22.088 -165.431 1.00 32.28 284 LYS A C 1
ATOM 2347 O O . LYS A 1 284 ? 55.192 21.939 -164.260 1.00 32.28 284 LYS A O 1
ATOM 2352 N N . LYS A 1 285 ? 56.775 22.322 -165.829 1.00 32.12 285 LYS A N 1
ATOM 2353 C CA . LYS A 1 285 ? 57.792 23.012 -165.039 1.00 32.12 285 LYS A CA 1
ATOM 2354 C C . LYS A 1 285 ? 57.213 24.351 -164.583 1.00 32.12 285 LYS A C 1
ATOM 2356 O O . LYS A 1 285 ? 56.617 25.027 -165.411 1.00 32.12 285 LYS A O 1
ATOM 2361 N N . ASP A 1 286 ? 57.542 24.778 -163.369 1.00 30.39 286 ASP A N 1
ATOM 2362 C CA . ASP A 1 286 ? 58.086 26.123 -163.235 1.00 30.39 286 ASP A CA 1
ATOM 2363 C C . ASP A 1 286 ? 59.136 26.228 -162.132 1.00 30.39 286 ASP A C 1
ATOM 2365 O O . ASP A 1 286 ? 59.010 25.713 -161.022 1.00 30.39 286 ASP A O 1
ATOM 2369 N N . LYS A 1 287 ? 60.233 26.870 -162.525 1.00 31.28 287 LYS A N 1
ATOM 2370 C CA . LYS A 1 287 ? 61.328 27.319 -161.678 1.00 31.28 287 LYS A CA 1
ATOM 2371 C C . LYS A 1 287 ? 60.877 28.608 -160.991 1.00 31.28 287 LYS A C 1
ATOM 2373 O O . LYS A 1 287 ? 60.471 29.530 -161.685 1.00 31.28 287 LYS A O 1
ATOM 2378 N N . SER A 1 288 ? 61.175 28.780 -159.705 1.00 29.44 288 SER A N 1
ATOM 2379 C CA . SER A 1 288 ? 61.572 30.108 -159.221 1.00 29.44 288 SER A CA 1
ATOM 2380 C C . SER A 1 288 ? 62.574 30.026 -158.072 1.00 29.44 288 SER A C 1
ATOM 2382 O O . SER A 1 288 ? 62.289 29.523 -156.989 1.00 29.44 288 SER A O 1
ATOM 2384 N N . LYS A 1 289 ? 63.765 30.558 -158.351 1.00 31.86 289 LYS A N 1
ATOM 2385 C CA . LYS A 1 289 ? 64.797 30.975 -157.398 1.00 31.86 289 LYS A CA 1
ATOM 2386 C C . LYS A 1 289 ? 64.298 32.121 -156.505 1.00 31.86 289 LYS A C 1
ATOM 2388 O O . LYS A 1 289 ? 63.744 33.082 -157.020 1.00 31.86 289 LYS A O 1
ATOM 2393 N N . SER A 1 290 ? 64.687 32.082 -155.233 1.00 32.31 290 SER A N 1
ATOM 2394 C CA . SER A 1 290 ? 64.978 33.203 -154.308 1.00 32.31 290 SER A CA 1
ATOM 2395 C C . SER A 1 290 ? 65.460 32.507 -153.020 1.00 32.31 290 SER A C 1
ATOM 2397 O O . SER A 1 290 ? 64.766 31.623 -152.542 1.00 32.31 290 SER A O 1
ATOM 2399 N N . LYS A 1 291 ? 66.689 32.568 -152.485 1.00 30.94 291 LYS A N 1
ATOM 2400 C CA . LYS A 1 291 ? 67.731 33.584 -152.223 1.00 30.94 291 LYS A CA 1
ATOM 2401 C C . LYS A 1 291 ? 67.290 34.733 -151.296 1.00 30.94 291 LYS A C 1
ATOM 2403 O O . LYS A 1 291 ? 66.697 35.699 -151.753 1.00 30.94 291 LYS A O 1
ATOM 2408 N N . GLY A 1 292 ? 67.732 34.633 -150.031 1.00 31.06 292 GLY A N 1
ATOM 2409 C CA . GLY A 1 292 ? 67.688 35.652 -148.964 1.00 31.06 292 GLY A CA 1
ATOM 2410 C C . GLY A 1 292 ? 66.823 35.189 -147.782 1.00 31.06 292 GLY A C 1
ATOM 2411 O O . GLY A 1 292 ? 65.718 34.735 -148.001 1.00 31.06 292 GLY A O 1
ATOM 2412 N N . GLY A 1 293 ? 67.208 35.207 -146.508 1.00 34.44 293 GLY A N 1
ATOM 2413 C CA . GLY A 1 293 ? 68.391 35.688 -145.809 1.00 34.44 293 GLY A CA 1
ATOM 2414 C C . GLY A 1 293 ? 68.081 35.743 -144.300 1.00 34.44 293 GLY A C 1
ATOM 2415 O O . GLY A 1 293 ? 66.990 36.120 -143.909 1.00 34.44 293 GLY A O 1
ATOM 2416 N N . LYS A 1 294 ? 69.067 35.364 -143.476 1.00 31.72 294 LYS A N 1
ATOM 2417 C CA . LYS A 1 294 ? 69.438 35.954 -142.170 1.00 31.72 294 LYS A CA 1
ATOM 2418 C C . LYS A 1 294 ? 68.356 36.313 -141.105 1.00 31.72 294 LYS A C 1
ATOM 2420 O O . LYS A 1 294 ? 67.690 37.329 -141.205 1.00 31.72 294 LYS A O 1
ATOM 2425 N N . LYS A 1 295 ? 68.552 35.677 -139.931 1.00 30.75 295 LYS A N 1
ATOM 2426 C CA . LYS A 1 295 ? 68.904 36.285 -138.610 1.00 30.75 295 LYS A CA 1
ATOM 2427 C C . LYS A 1 295 ? 67.791 36.875 -137.707 1.00 30.75 295 LYS A C 1
ATOM 2429 O O . LYS A 1 295 ? 67.232 37.917 -138.004 1.00 30.75 295 LYS A O 1
ATOM 2434 N N . GLY A 1 296 ? 67.710 36.339 -136.476 1.00 34.59 296 GLY A N 1
ATOM 2435 C CA . GLY A 1 296 ? 67.287 37.050 -135.245 1.00 34.59 296 GLY A CA 1
ATOM 2436 C C . GLY A 1 296 ? 66.369 36.209 -134.340 1.00 34.59 296 GLY A C 1
ATOM 2437 O O . GLY A 1 296 ? 65.297 35.842 -134.783 1.00 34.59 296 GLY A O 1
ATOM 2438 N N . LYS A 1 297 ? 66.798 35.712 -133.157 1.00 34.44 297 LYS A N 1
ATOM 2439 C CA . LYS A 1 297 ? 66.775 36.377 -131.812 1.00 34.44 297 LYS A CA 1
ATOM 2440 C C . LYS A 1 297 ? 65.386 36.957 -131.485 1.00 34.44 297 LYS A C 1
ATOM 2442 O O . LYS A 1 297 ? 64.877 37.699 -132.299 1.00 34.44 297 LYS A O 1
ATOM 2447 N N . LYS A 1 298 ? 64.747 36.809 -130.319 1.00 35.44 298 LYS A N 1
ATOM 2448 C CA . LYS A 1 298 ? 65.080 36.563 -128.891 1.00 35.44 298 LYS A CA 1
ATOM 2449 C C . LYS A 1 298 ? 63.703 36.249 -128.229 1.00 35.44 298 LYS A C 1
ATOM 2451 O O . LYS A 1 298 ? 62.715 36.801 -128.681 1.00 35.44 298 LYS A O 1
ATOM 2456 N N . LYS A 1 299 ? 63.545 35.317 -127.282 1.00 35.16 299 LYS A N 1
ATOM 2457 C CA . LYS A 1 299 ? 63.877 35.376 -125.836 1.00 35.16 299 LYS A CA 1
ATOM 2458 C C . LYS A 1 299 ? 62.904 36.225 -124.980 1.00 35.16 299 LYS A C 1
ATOM 2460 O O . LYS A 1 299 ? 62.906 37.439 -125.135 1.00 35.16 299 LYS A O 1
ATOM 2465 N N . LYS A 1 300 ? 62.338 35.555 -123.955 1.00 37.56 300 LYS A N 1
ATOM 2466 C CA . LYS A 1 300 ? 61.766 36.047 -122.672 1.00 37.56 300 LYS A CA 1
ATOM 2467 C C . LYS A 1 300 ? 60.440 36.822 -122.776 1.00 37.56 300 LYS A C 1
ATOM 2469 O O . LYS A 1 300 ? 60.295 37.655 -123.653 1.00 37.56 300 LYS A O 1
ATOM 2474 N N . LYS A 1 301 ? 59.474 36.599 -121.885 1.00 40.16 301 LYS A N 1
ATOM 2475 C CA . LYS A 1 301 ? 59.591 36.409 -120.431 1.00 40.16 301 LYS A CA 1
ATOM 2476 C C . LYS A 1 301 ? 58.559 35.414 -119.917 1.00 40.16 301 LYS A C 1
ATOM 2478 O O . LYS A 1 301 ? 57.455 35.408 -120.494 1.00 40.16 301 LYS A O 1
#

Organism: Carassius auratus (NCBI:txid7957)